Protein AF-E3NY04-F1 (afdb_monomer_lite)

Secondary structure (DSSP, 8-state):
----------PPPPP-PPTT--HHHHHHHHHHHHHHHHHT-------------------------------HHHHHHHHHHHHHHHHHHHHHHHHHHH-GGGS--------------THHHHHHHHHHHHTT---HHHHHHHHHHHHHHHHHTT--PPPPHHHHHHHHHHHHHHHHH--S------GGGHHHHHHHHHHHHHHHHTTT-GGGSPPP-HHHHHHHHHHHHHHHHH--TTTTPPPPPPP--

Sequence (249 aa):
ALSVQTISDKNPKAPHVQSGTKSMRRHVVVLTWLNTLKSTMPNLLQITNGDTETSETSQVGVNPSEIPTGDSLDELRKIIIDMIMSYTIFQEHSQDQFNPCKKKKTNNSKSQAVALDNTGEDHKSLASIESRHNHFPFISFLLSGARGIFTATRDHRQYTISDSIEVLHFIQEIHSRSQDKSSAEEDIWANLGNYICQILLSVHENQDDVTKIIIPTRHNLAKCVAHDYINYTTKDSNLFNIPPTPRLQ

Radius of gyration: 23.02 Å; chains: 1; bounding box: 80×50×60 Å

pLDDT: mean 70.68, std 20.44, range [27.45, 93.88]

Organism: Puccinia graminis f. sp. tritici (strain CRL 75-36-700-3 / race SCCL) (NCBI:txid418459)

Structure (mmCIF, N/CA/C/O backbone):
data_AF-E3NY04-F1
#
_entry.id   AF-E3NY04-F1
#
loop_
_atom_site.group_PDB
_atom_site.id
_atom_site.type_symbol
_atom_site.label_atom_id
_atom_site.label_alt_id
_atom_site.label_comp_id
_atom_site.label_asym_id
_atom_site.label_entity_id
_atom_site.label_seq_id
_atom_site.pdbx_PDB_ins_code
_atom_site.Cartn_x
_atom_site.Cartn_y
_atom_site.Cartn_z
_atom_site.occupancy
_atom_site.B_iso_or_equiv
_atom_site.auth_seq_id
_atom_site.auth_comp_id
_atom_site.auth_asym_id
_atom_site.auth_atom_id
_atom_site.pdbx_PDB_model_num
ATOM 1 N N . ALA A 1 1 ? 23.094 -23.557 -10.036 1.00 32.09 1 ALA A N 1
ATOM 2 C CA . ALA A 1 1 ? 21.685 -23.382 -9.640 1.00 32.09 1 ALA A CA 1
ATOM 3 C C . ALA A 1 1 ? 21.666 -22.585 -8.343 1.00 32.09 1 ALA A C 1
ATOM 5 O O . ALA A 1 1 ? 22.084 -23.110 -7.322 1.00 32.09 1 ALA A O 1
ATOM 6 N N . LEU A 1 2 ? 21.313 -21.298 -8.400 1.00 29.89 2 LEU A N 1
ATOM 7 C CA . LEU A 1 2 ? 21.148 -20.473 -7.201 1.00 29.89 2 LEU A CA 1
ATOM 8 C C . LEU A 1 2 ? 19.849 -20.910 -6.522 1.00 29.89 2 LEU A C 1
ATOM 10 O O . LEU A 1 2 ? 18.765 -20.721 -7.068 1.00 29.89 2 LEU A O 1
ATOM 14 N N . SER A 1 3 ? 19.984 -21.573 -5.376 1.00 32.75 3 SER A N 1
ATOM 15 C CA . SER A 1 3 ? 18.864 -21.951 -4.522 1.00 32.75 3 SER A CA 1
ATOM 16 C C . SER A 1 3 ? 18.234 -20.667 -3.990 1.00 32.75 3 SER A C 1
ATOM 18 O O . SER A 1 3 ? 18.772 -20.038 -3.080 1.00 32.75 3 SER A O 1
ATOM 20 N N . VAL A 1 4 ? 17.120 -20.236 -4.587 1.00 39.72 4 VAL A N 1
ATOM 21 C CA . VAL A 1 4 ? 16.241 -19.250 -3.958 1.00 39.72 4 VAL A CA 1
ATOM 22 C C . VAL A 1 4 ? 15.643 -19.972 -2.769 1.00 39.72 4 VAL A C 1
ATOM 24 O O . VAL A 1 4 ? 14.677 -20.723 -2.900 1.00 39.72 4 VAL A O 1
ATOM 27 N N . GLN A 1 5 ? 16.274 -19.812 -1.613 1.00 36.44 5 GLN A N 1
ATOM 28 C CA . GLN A 1 5 ? 15.722 -20.286 -0.365 1.00 36.44 5 GLN A CA 1
ATOM 29 C C . GLN A 1 5 ? 14.416 -19.521 -0.176 1.00 36.44 5 GLN A C 1
ATOM 31 O O . GLN A 1 5 ? 14.404 -18.350 0.194 1.00 36.44 5 GLN A O 1
ATOM 36 N N . THR A 1 6 ? 13.304 -20.171 -0.517 1.00 41.44 6 THR A N 1
ATOM 37 C CA . THR A 1 6 ? 11.957 -19.706 -0.221 1.00 41.44 6 THR A CA 1
ATOM 38 C C . THR A 1 6 ? 11.802 -19.768 1.289 1.00 41.44 6 THR A C 1
ATOM 40 O O . THR A 1 6 ? 11.217 -20.702 1.837 1.00 41.44 6 THR A O 1
ATOM 43 N N . ILE A 1 7 ? 12.390 -18.799 1.986 1.00 46.06 7 ILE A N 1
ATOM 44 C CA . ILE A 1 7 ? 12.022 -18.498 3.357 1.00 46.06 7 ILE A CA 1
ATOM 45 C C . ILE A 1 7 ? 10.584 -18.034 3.234 1.00 46.06 7 ILE A C 1
ATOM 47 O O . ILE A 1 7 ? 10.299 -16.926 2.794 1.00 46.06 7 ILE A O 1
ATOM 51 N N . SER A 1 8 ? 9.679 -18.974 3.491 1.00 46.31 8 SER A N 1
ATOM 52 C CA . SER A 1 8 ? 8.253 -18.726 3.545 1.00 46.31 8 SER A CA 1
ATOM 53 C C . SER A 1 8 ? 8.051 -17.546 4.485 1.00 46.31 8 SER A C 1
ATOM 55 O O . SER A 1 8 ? 8.342 -17.652 5.678 1.00 46.31 8 SER A O 1
ATOM 57 N N . ASP A 1 9 ? 7.601 -16.420 3.932 1.00 59.88 9 ASP A N 1
ATOM 58 C CA . ASP A 1 9 ? 7.140 -15.263 4.689 1.00 59.88 9 ASP A CA 1
ATOM 59 C C . ASP A 1 9 ? 5.877 -15.694 5.452 1.00 59.88 9 ASP A C 1
ATOM 61 O O . ASP A 1 9 ? 4.748 -15.429 5.034 1.00 59.88 9 ASP A O 1
ATOM 65 N N . LYS A 1 10 ? 6.047 -16.464 6.533 1.00 58.69 10 LYS A N 1
ATOM 66 C CA . LYS A 1 10 ? 4.949 -16.911 7.385 1.00 58.69 10 LYS A CA 1
ATOM 67 C C . LYS A 1 10 ? 4.413 -15.696 8.122 1.00 58.69 10 LYS A C 1
ATOM 69 O O . LYS A 1 10 ? 4.888 -15.348 9.198 1.00 58.69 10 LYS A O 1
ATOM 74 N N . ASN A 1 11 ? 3.425 -15.046 7.521 1.00 64.94 11 ASN A N 1
ATOM 75 C CA . ASN A 1 11 ? 2.726 -13.949 8.166 1.00 64.94 11 ASN A CA 1
ATOM 76 C C . ASN A 1 11 ? 1.976 -14.472 9.398 1.00 64.94 11 ASN A C 1
ATOM 78 O O . ASN A 1 11 ? 1.365 -15.544 9.314 1.00 64.94 11 ASN A O 1
ATOM 82 N N . PRO A 1 12 ? 1.980 -13.742 10.530 1.00 63.97 12 PRO A N 1
ATOM 83 C CA . PRO A 1 12 ? 1.053 -13.998 11.619 1.00 63.97 12 PRO A CA 1
ATOM 84 C C . PRO A 1 12 ? -0.369 -14.127 11.078 1.00 63.97 12 PRO A C 1
ATOM 86 O O . PRO A 1 12 ? -0.812 -13.329 10.247 1.00 63.97 12 PRO A O 1
ATOM 89 N N . LYS A 1 13 ? -1.079 -15.150 11.560 1.00 73.00 13 LYS A N 1
ATOM 90 C CA . LYS A 1 13 ? -2.451 -15.444 11.147 1.00 73.00 13 LYS A CA 1
ATOM 91 C C . LYS A 1 13 ? -3.321 -14.201 11.347 1.00 73.00 13 LYS A C 1
ATOM 93 O O . LYS A 1 13 ? -3.296 -13.606 12.424 1.00 73.00 13 LYS A O 1
ATOM 98 N N . ALA A 1 14 ? -4.070 -13.825 10.311 1.00 76.81 14 ALA A N 1
ATOM 99 C CA . ALA A 1 14 ? -4.974 -12.686 10.376 1.00 76.81 14 ALA A CA 1
ATOM 100 C C . ALA A 1 14 ? -5.993 -12.868 11.519 1.00 76.81 14 ALA A C 1
ATOM 102 O O . ALA A 1 14 ? -6.482 -13.988 11.733 1.00 76.81 14 ALA A O 1
ATOM 103 N N . PRO A 1 15 ? -6.300 -11.801 12.278 1.00 76.88 15 PRO A N 1
ATOM 104 C CA . PRO A 1 15 ? -7.256 -11.872 13.369 1.00 76.88 15 PRO A CA 1
ATOM 105 C C . PRO A 1 15 ? -8.659 -12.141 12.822 1.00 76.88 15 PRO A C 1
ATOM 107 O O . PRO A 1 15 ? -9.072 -11.565 11.817 1.00 76.88 15 PRO A O 1
ATOM 110 N N . HIS A 1 16 ? -9.417 -12.994 13.511 1.00 69.69 16 HIS A N 1
ATOM 111 C CA . HIS A 1 16 ? -10.838 -13.147 13.224 1.00 69.69 16 HIS A CA 1
ATOM 112 C C . HIS A 1 16 ? -11.608 -12.019 13.914 1.00 69.69 16 HIS A C 1
ATOM 114 O O . HIS A 1 16 ? -11.634 -11.935 15.143 1.00 69.69 16 HIS A O 1
ATOM 120 N N . VAL A 1 17 ? -12.224 -11.146 13.122 1.00 65.88 17 VAL A N 1
ATOM 121 C CA . VAL A 1 17 ? -13.069 -10.058 13.615 1.00 65.88 17 VAL A CA 1
ATOM 122 C C . VAL A 1 17 ? -14.523 -10.494 13.456 1.00 65.88 17 VAL A C 1
ATOM 124 O O . VAL A 1 17 ? -14.980 -10.733 12.345 1.00 65.88 17 VAL A O 1
ATOM 127 N N . GLN A 1 18 ? -15.254 -10.637 14.565 1.00 56.88 18 GLN A N 1
ATOM 128 C CA . GLN A 1 18 ? -16.653 -11.072 14.525 1.00 56.88 18 GLN A CA 1
ATOM 129 C C . GLN A 1 18 ? -17.526 -10.047 13.783 1.00 56.88 18 GLN A C 1
ATOM 131 O O . GLN A 1 18 ? -17.473 -8.842 14.078 1.00 56.88 18 GLN A O 1
ATOM 136 N N . SER A 1 19 ? -18.370 -10.530 12.867 1.00 51.16 19 SER A N 1
ATOM 137 C CA . SER A 1 19 ? -19.400 -9.730 12.199 1.00 51.16 19 SER A CA 1
ATOM 138 C C . SER A 1 19 ? -20.332 -9.110 13.251 1.00 51.16 19 SER A C 1
ATOM 140 O O . SER A 1 19 ? -20.926 -9.823 14.055 1.00 51.16 19 SER A O 1
ATOM 142 N N . GLY A 1 20 ? -20.423 -7.775 13.285 1.00 54.34 20 GLY A N 1
ATOM 143 C CA . GLY A 1 20 ? -21.211 -7.018 14.276 1.00 54.34 20 GLY A CA 1
ATOM 144 C C . GLY A 1 20 ? -20.395 -6.228 15.310 1.00 54.34 20 GLY A C 1
ATOM 145 O O . GLY A 1 20 ? -20.964 -5.460 16.087 1.00 54.34 20 GLY A O 1
ATOM 146 N N . THR A 1 21 ? -19.065 -6.354 15.313 1.00 59.34 21 THR A N 1
ATOM 147 C CA . THR A 1 21 ? -18.186 -5.499 16.132 1.00 59.34 21 THR A CA 1
ATOM 148 C C . THR A 1 21 ? -18.295 -4.029 15.680 1.00 59.34 21 THR A C 1
ATOM 150 O O . THR A 1 21 ? -18.338 -3.762 14.480 1.00 59.34 21 THR A O 1
ATOM 153 N N . LYS A 1 22 ? -18.332 -3.059 16.616 1.00 65.44 22 LYS A N 1
ATOM 154 C CA . LYS A 1 22 ? -18.351 -1.611 16.293 1.00 65.44 22 LYS A CA 1
ATOM 155 C C . LYS A 1 22 ? -17.224 -1.275 15.301 1.00 65.44 22 LYS A C 1
ATOM 157 O O . LYS A 1 22 ? -16.097 -1.713 15.527 1.00 65.44 22 LYS A O 1
ATOM 162 N N . SER A 1 23 ? -17.516 -0.476 14.264 1.00 73.50 23 SER A N 1
ATOM 163 C CA . SER A 1 23 ? -16.570 -0.206 13.163 1.00 73.50 23 SER A CA 1
ATOM 164 C C . SER A 1 23 ? -15.186 0.227 13.660 1.00 73.50 23 SER A C 1
ATOM 166 O O . SER A 1 23 ? -14.189 -0.378 13.283 1.00 73.50 23 SER A O 1
ATOM 168 N N . MET A 1 24 ? -15.135 1.161 14.614 1.00 79.50 24 MET A N 1
ATOM 169 C CA . MET A 1 24 ? -13.912 1.637 15.278 1.00 79.50 24 MET A CA 1
ATOM 170 C C . MET A 1 24 ? -13.010 0.512 15.812 1.00 79.50 24 MET A C 1
ATOM 172 O O . MET A 1 24 ? -11.831 0.424 15.477 1.00 79.50 24 MET A O 1
ATOM 176 N N . ARG A 1 25 ? -13.570 -0.400 16.615 1.00 79.44 25 ARG A N 1
ATOM 177 C CA . ARG A 1 25 ? -12.809 -1.487 17.249 1.00 79.44 25 ARG A CA 1
ATOM 178 C C . ARG A 1 25 ? -12.158 -2.404 16.214 1.00 79.44 25 ARG A C 1
ATOM 180 O O . ARG A 1 25 ? -11.089 -2.952 16.463 1.00 79.44 25 ARG A O 1
ATOM 187 N N . ARG A 1 26 ? -12.784 -2.565 15.046 1.00 77.69 26 ARG A N 1
ATOM 188 C CA . ARG A 1 26 ? -12.227 -3.367 13.948 1.00 77.69 26 ARG A CA 1
ATOM 189 C C . ARG A 1 26 ? -10.980 -2.716 13.365 1.00 77.69 26 ARG A C 1
ATOM 191 O O . ARG A 1 26 ? -9.965 -3.396 13.249 1.00 77.69 26 ARG A O 1
ATOM 198 N N . HIS A 1 27 ? -11.026 -1.411 13.095 1.00 83.50 27 HIS A N 1
ATOM 199 C CA . HIS A 1 27 ? -9.864 -0.657 12.618 1.00 83.50 27 HIS A CA 1
ATOM 200 C C . HIS A 1 27 ? -8.702 -0.746 13.617 1.00 83.50 27 HIS A C 1
ATOM 202 O O . HIS A 1 27 ? -7.584 -1.063 13.222 1.00 83.50 27 HIS A O 1
ATOM 208 N N . VAL A 1 28 ? -8.967 -0.600 14.922 1.00 84.69 28 VAL A N 1
ATOM 209 C CA . VAL A 1 28 ? -7.936 -0.750 15.970 1.00 84.69 28 VAL A CA 1
ATOM 210 C C . VAL A 1 28 ? -7.305 -2.150 15.965 1.00 84.69 28 VAL A C 1
ATOM 212 O O . VAL A 1 28 ? -6.081 -2.274 16.059 1.00 84.69 28 VAL A O 1
ATOM 215 N N . VAL A 1 29 ? -8.105 -3.213 15.813 1.00 84.56 29 VAL A N 1
ATOM 216 C CA . VAL A 1 29 ? -7.599 -4.598 15.736 1.00 84.56 29 VAL A CA 1
ATOM 217 C C . VAL A 1 29 ? -6.733 -4.809 14.491 1.00 84.56 29 VAL A C 1
ATOM 219 O O . VAL A 1 29 ? -5.644 -5.375 14.603 1.00 84.56 29 VAL A O 1
ATOM 222 N N . VAL A 1 30 ? -7.178 -4.328 13.326 1.00 86.19 30 VAL A N 1
ATOM 223 C CA . VAL A 1 30 ? -6.421 -4.418 12.066 1.00 86.19 30 VAL A CA 1
ATOM 224 C C . VAL A 1 30 ? -5.094 -3.674 12.179 1.00 86.19 30 VAL A C 1
ATOM 226 O O . VAL A 1 30 ? -4.048 -4.254 11.898 1.00 86.19 30 VAL A O 1
ATOM 229 N N . LEU A 1 31 ? -5.110 -2.431 12.662 1.00 88.88 31 LEU A N 1
ATOM 230 C CA . LEU A 1 31 ? -3.907 -1.615 12.826 1.00 88.88 31 LEU A CA 1
ATOM 231 C C . LEU A 1 31 ? -2.913 -2.243 13.810 1.00 88.88 31 LEU A C 1
ATOM 233 O O . LEU A 1 31 ? -1.711 -2.260 13.552 1.00 88.88 31 LEU A O 1
ATOM 237 N N . THR A 1 32 ? -3.403 -2.821 14.908 1.00 87.19 32 THR A N 1
ATOM 238 C CA . THR A 1 32 ? -2.553 -3.523 15.883 1.00 87.19 32 THR A CA 1
ATOM 239 C C . THR A 1 32 ? -1.906 -4.766 15.271 1.00 87.19 32 THR A C 1
ATOM 241 O O . THR A 1 32 ? -0.716 -5.024 15.482 1.00 87.19 32 THR A O 1
ATOM 244 N N . TRP A 1 33 ? -2.664 -5.532 14.483 1.00 87.50 33 TRP A N 1
ATOM 245 C CA . TRP A 1 33 ? -2.144 -6.698 13.773 1.00 87.50 33 TRP A CA 1
ATOM 246 C C . TRP A 1 33 ? -1.106 -6.313 12.713 1.00 87.50 33 TRP A C 1
ATOM 248 O O . TRP A 1 33 ? -0.030 -6.905 12.695 1.00 87.50 33 TRP A O 1
ATOM 258 N N . LEU A 1 34 ? -1.376 -5.294 11.892 1.00 87.94 34 LEU A N 1
ATOM 259 C CA . LEU A 1 34 ? -0.437 -4.792 10.882 1.00 87.94 34 LEU A CA 1
ATOM 260 C C . LEU A 1 34 ? 0.859 -4.278 11.517 1.00 87.94 34 LEU A C 1
ATOM 262 O O . LEU A 1 34 ? 1.948 -4.590 11.036 1.00 87.94 34 LEU A O 1
ATOM 266 N N . ASN A 1 35 ? 0.761 -3.570 12.643 1.00 87.06 35 ASN A N 1
ATOM 267 C CA . ASN A 1 35 ? 1.936 -3.125 13.383 1.00 87.06 35 ASN A CA 1
ATOM 268 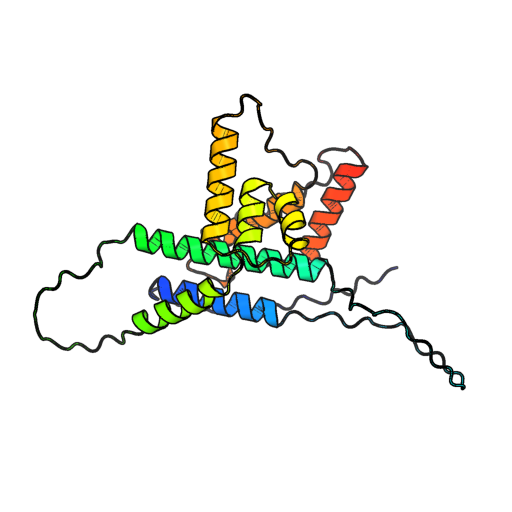C C . ASN A 1 35 ? 2.742 -4.315 13.934 1.00 87.06 35 ASN A C 1
ATOM 270 O O . ASN A 1 35 ? 3.964 -4.342 13.825 1.00 87.06 35 ASN A O 1
ATOM 274 N N . THR A 1 36 ? 2.063 -5.345 14.449 1.00 85.81 36 THR A N 1
ATOM 275 C CA . THR A 1 36 ? 2.717 -6.581 14.915 1.00 8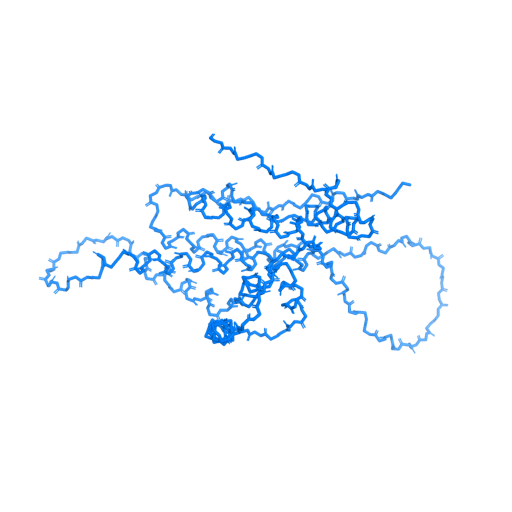5.81 36 THR A CA 1
ATOM 276 C C . THR A 1 36 ? 3.409 -7.310 13.765 1.00 85.81 36 THR A C 1
ATOM 278 O O . THR A 1 36 ? 4.557 -7.730 13.900 1.00 85.81 36 THR A O 1
ATOM 281 N N . LEU A 1 37 ? 2.742 -7.433 12.615 1.00 84.00 37 LEU A N 1
ATOM 282 C CA . LEU A 1 37 ? 3.297 -8.006 11.391 1.00 84.00 37 LEU A CA 1
ATOM 283 C C . LEU A 1 37 ? 4.570 -7.262 10.968 1.00 84.00 37 LEU A C 1
ATOM 285 O O . LEU A 1 37 ? 5.577 -7.905 10.691 1.00 84.00 37 LEU A O 1
ATOM 289 N N . LYS A 1 38 ? 4.549 -5.925 10.980 1.00 85.38 38 LYS A N 1
ATOM 290 C CA . LYS A 1 38 ? 5.709 -5.082 10.665 1.00 85.38 38 LYS A CA 1
ATOM 291 C C . LYS A 1 38 ? 6.871 -5.306 11.637 1.00 85.38 38 LYS A C 1
ATOM 293 O O . LYS A 1 38 ? 8.010 -5.454 11.203 1.00 85.38 38 LYS A O 1
ATOM 298 N N . SER A 1 39 ? 6.592 -5.365 12.940 1.00 81.44 39 SER A N 1
ATOM 299 C CA . SER A 1 39 ? 7.614 -5.539 13.984 1.00 81.44 39 SER A CA 1
ATOM 300 C C . SER A 1 39 ? 8.189 -6.955 14.079 1.00 81.44 39 SER A C 1
ATOM 302 O O . SER A 1 39 ? 9.255 -7.129 14.661 1.00 81.44 39 SER A O 1
ATOM 304 N N . THR A 1 40 ? 7.499 -7.965 13.543 1.00 75.25 40 THR A N 1
ATOM 305 C CA . THR A 1 40 ? 7.908 -9.381 13.630 1.00 75.25 40 THR A CA 1
ATOM 306 C C . THR A 1 40 ? 8.589 -9.904 12.366 1.00 75.25 40 THR A C 1
ATOM 308 O O . THR A 1 40 ? 8.950 -11.080 12.316 1.00 75.25 40 THR A O 1
ATOM 311 N N . MET A 1 41 ? 8.795 -9.060 11.347 1.00 73.06 41 MET A N 1
ATOM 312 C CA . MET A 1 41 ? 9.511 -9.478 10.142 1.00 73.06 41 MET A CA 1
ATOM 313 C C . MET A 1 41 ? 10.961 -9.846 10.472 1.00 73.06 41 MET A C 1
ATOM 315 O O . MET A 1 41 ? 11.646 -9.069 11.143 1.00 73.06 41 MET A O 1
ATOM 319 N N . PRO A 1 42 ? 11.443 -11.017 10.018 1.00 58.97 42 PRO A N 1
ATOM 320 C CA . PRO A 1 42 ? 12.814 -11.421 10.268 1.00 58.97 42 PRO A CA 1
ATOM 321 C C . PRO A 1 42 ? 13.761 -10.473 9.533 1.00 58.97 42 PRO A C 1
ATOM 323 O O . PRO A 1 42 ? 13.743 -10.415 8.309 1.00 58.97 42 PRO A O 1
ATOM 326 N N . ASN A 1 43 ? 14.634 -9.778 10.265 1.00 52.44 43 ASN A N 1
ATOM 327 C CA . ASN A 1 43 ? 15.848 -9.247 9.655 1.00 52.44 43 ASN A CA 1
ATOM 328 C C . ASN A 1 43 ? 16.685 -10.462 9.255 1.00 52.44 43 ASN A C 1
ATOM 330 O O . ASN A 1 43 ? 17.124 -11.219 10.125 1.00 52.44 43 ASN A O 1
ATOM 334 N N . LEU A 1 44 ? 16.838 -10.701 7.954 1.00 43.19 44 LEU A N 1
ATOM 335 C CA . LEU A 1 44 ? 17.648 -11.807 7.471 1.00 43.19 44 LEU A CA 1
ATOM 336 C C . LEU A 1 44 ? 19.088 -11.607 7.970 1.00 43.19 44 LEU A C 1
ATOM 338 O O . LEU A 1 44 ? 19.788 -10.710 7.505 1.00 43.19 44 LEU A O 1
ATOM 342 N N . LEU A 1 45 ? 19.530 -12.416 8.936 1.00 37.47 45 LEU A N 1
ATOM 343 C CA . LEU A 1 45 ? 20.950 -12.505 9.258 1.00 37.47 45 LEU A CA 1
ATOM 344 C C . LEU A 1 45 ? 21.659 -13.042 8.014 1.00 37.47 45 LEU A C 1
ATOM 346 O O . LEU A 1 45 ? 21.257 -14.075 7.472 1.00 37.47 45 LEU A O 1
ATOM 350 N N . GLN A 1 46 ? 22.680 -12.321 7.549 1.00 37.34 46 GLN A N 1
ATOM 351 C CA . GLN A 1 46 ? 23.548 -12.797 6.480 1.00 37.34 46 GLN A CA 1
ATOM 352 C C . GLN A 1 46 ? 24.084 -14.174 6.871 1.00 37.34 46 GLN A C 1
ATOM 354 O O . GLN A 1 46 ? 24.741 -14.335 7.898 1.00 37.34 46 GLN A O 1
ATOM 359 N N . ILE A 1 47 ? 23.799 -15.174 6.040 1.00 35.59 47 ILE A N 1
ATOM 360 C CA . ILE A 1 47 ? 24.548 -16.423 6.057 1.00 35.59 47 ILE A CA 1
ATOM 361 C C . ILE A 1 47 ? 25.909 -16.067 5.459 1.00 35.59 47 ILE A C 1
ATOM 363 O O . ILE A 1 47 ? 26.080 -16.064 4.240 1.00 35.59 47 ILE A O 1
ATOM 367 N N . THR A 1 48 ? 26.860 -15.691 6.310 1.00 31.97 48 THR A N 1
ATOM 368 C CA . THR A 1 48 ? 28.271 -15.676 5.931 1.00 31.97 48 THR A CA 1
ATOM 369 C C . THR A 1 48 ? 28.624 -17.110 5.561 1.00 31.97 48 THR A C 1
ATOM 371 O O . THR A 1 48 ? 28.473 -18.028 6.366 1.00 31.97 48 THR A O 1
ATOM 374 N N . ASN A 1 49 ? 28.993 -17.323 4.300 1.00 35.19 49 ASN A N 1
ATOM 375 C CA . ASN A 1 49 ? 29.406 -18.629 3.814 1.00 35.19 49 ASN A CA 1
ATOM 376 C C . ASN A 1 49 ? 30.593 -19.132 4.644 1.00 35.19 49 ASN A C 1
ATOM 378 O O . ASN A 1 49 ? 31.629 -18.479 4.662 1.00 35.19 49 ASN A O 1
ATOM 382 N N . GLY A 1 50 ? 30.405 -20.296 5.267 1.00 30.95 50 GLY A N 1
ATOM 383 C CA . GLY A 1 50 ? 31.406 -21.340 5.481 1.00 30.95 50 GLY A CA 1
ATOM 384 C C . GLY A 1 50 ? 32.760 -20.915 6.037 1.00 30.95 50 GLY A C 1
ATOM 385 O O . GLY A 1 50 ? 33.639 -20.477 5.298 1.00 30.95 50 GLY A O 1
ATOM 386 N N . ASP A 1 51 ? 32.942 -21.204 7.320 1.00 31.81 51 ASP A N 1
ATOM 387 C CA . ASP A 1 51 ? 34.229 -21.317 7.990 1.00 31.81 51 ASP A CA 1
ATOM 388 C C . ASP A 1 51 ? 35.260 -22.061 7.126 1.00 31.81 51 ASP A C 1
ATOM 390 O O . ASP A 1 51 ? 35.044 -23.188 6.676 1.00 31.81 51 ASP A O 1
ATOM 394 N N . THR A 1 52 ? 36.423 -21.446 6.929 1.00 29.05 52 THR A N 1
ATOM 395 C CA . THR A 1 52 ? 37.669 -22.193 6.758 1.00 29.05 52 THR A CA 1
ATOM 396 C C . THR A 1 52 ? 38.617 -21.699 7.838 1.00 29.05 52 THR A C 1
ATOM 398 O O . THR A 1 52 ? 39.066 -20.554 7.815 1.00 29.05 52 THR A O 1
ATOM 401 N N . GLU A 1 53 ? 38.859 -22.556 8.825 1.00 36.31 53 GLU A N 1
ATOM 402 C CA . GLU A 1 53 ? 39.866 -22.375 9.867 1.00 36.31 53 GLU A CA 1
ATOM 403 C C . GLU A 1 53 ? 41.241 -22.122 9.234 1.00 36.31 53 GLU A C 1
ATOM 405 O O . GLU A 1 53 ? 41.683 -22.949 8.441 1.00 36.31 53 GLU A O 1
ATOM 410 N N . THR A 1 54 ? 41.952 -21.048 9.605 1.00 27.62 54 THR A N 1
ATOM 411 C CA . THR A 1 54 ? 43.352 -21.123 10.083 1.00 27.62 54 THR A CA 1
ATOM 412 C C . THR A 1 54 ? 43.774 -19.824 10.803 1.00 27.62 54 THR A C 1
ATOM 414 O O . THR A 1 54 ? 43.425 -18.719 10.404 1.00 27.62 54 THR A O 1
ATOM 417 N N . SER A 1 55 ? 44.529 -20.028 11.879 1.00 31.25 55 SER A N 1
ATOM 418 C CA . SER A 1 55 ? 45.098 -19.182 12.937 1.00 31.25 55 SER A CA 1
ATOM 419 C C . SER A 1 55 ? 45.628 -17.751 12.686 1.00 31.25 55 SER A C 1
ATOM 421 O O . SER A 1 55 ? 46.301 -17.466 11.704 1.00 31.25 55 SER A O 1
ATOM 423 N N . GLU A 1 56 ? 45.439 -16.947 13.748 1.00 34.38 56 GLU A N 1
ATOM 424 C CA . GLU A 1 56 ? 46.364 -15.995 14.413 1.00 34.38 56 GLU A CA 1
ATOM 425 C C . GLU A 1 56 ? 46.977 -14.802 13.644 1.00 34.38 56 GLU A C 1
ATOM 427 O O . GLU A 1 56 ? 47.939 -14.938 12.896 1.00 34.38 56 GLU A O 1
ATOM 432 N N . THR A 1 57 ? 46.577 -13.575 14.014 1.00 27.45 57 THR A N 1
ATOM 433 C CA . THR A 1 57 ? 47.359 -12.611 14.841 1.00 27.45 57 THR A CA 1
ATOM 434 C C . THR A 1 57 ? 46.807 -11.187 14.659 1.00 27.45 57 THR A C 1
ATOM 436 O O . THR A 1 57 ? 46.589 -10.713 13.550 1.00 27.45 57 THR A O 1
ATOM 439 N N . SER A 1 58 ? 46.586 -10.504 15.782 1.00 37.69 58 SER A N 1
ATOM 440 C CA . SER A 1 58 ? 46.090 -9.135 15.950 1.00 37.69 58 SER A CA 1
ATOM 441 C C . SER A 1 58 ? 46.686 -8.090 15.000 1.00 37.69 58 SER A C 1
ATOM 443 O O . SER A 1 58 ? 47.901 -7.934 15.011 1.00 37.69 58 SER A O 1
ATOM 445 N N . GLN A 1 59 ? 45.847 -7.255 14.367 1.00 31.89 59 GLN A N 1
ATOM 446 C CA . GLN A 1 59 ? 46.049 -5.797 14.286 1.00 31.89 59 GLN A CA 1
ATOM 447 C C . GLN A 1 59 ? 44.706 -5.055 14.207 1.00 31.89 59 GLN A C 1
ATOM 449 O O . GLN A 1 59 ? 43.809 -5.396 13.442 1.00 31.89 59 GLN A O 1
ATOM 454 N N . VAL A 1 60 ? 44.599 -4.033 15.055 1.00 40.97 60 VAL A N 1
ATOM 455 C CA . VAL A 1 60 ? 43.502 -3.073 15.163 1.00 40.97 60 VAL A CA 1
ATOM 456 C C . VAL A 1 60 ? 43.366 -2.310 13.846 1.00 40.97 60 VAL A C 1
ATOM 458 O O . VAL A 1 60 ? 44.210 -1.482 13.514 1.00 40.97 60 VAL A O 1
ATOM 461 N N . GLY A 1 61 ? 42.287 -2.577 13.117 1.00 29.95 61 GLY A N 1
ATOM 462 C CA . GLY A 1 61 ? 41.807 -1.761 12.009 1.00 29.95 61 GLY A CA 1
ATOM 463 C C . GLY A 1 61 ? 40.361 -1.381 12.292 1.00 29.95 61 GLY A C 1
ATOM 464 O O . GLY A 1 61 ? 39.494 -2.246 12.373 1.00 29.95 61 GLY A O 1
ATOM 465 N N . VAL A 1 62 ? 40.102 -0.091 12.500 1.00 34.09 62 VAL A N 1
ATOM 466 C CA . VAL A 1 62 ? 38.744 0.456 12.574 1.00 34.09 62 VAL A CA 1
ATOM 467 C C . VAL A 1 62 ? 38.113 0.277 11.194 1.00 34.09 62 VAL A C 1
ATOM 469 O O . VAL A 1 62 ? 38.369 1.071 10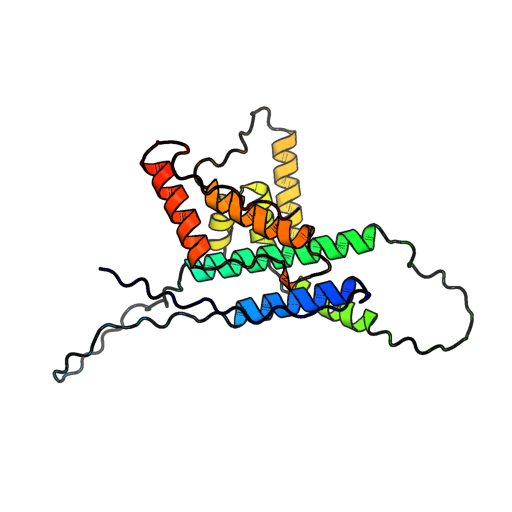.291 1.00 34.09 62 VAL A O 1
ATOM 472 N N . ASN A 1 63 ? 37.325 -0.783 11.013 1.00 30.17 63 ASN A N 1
ATOM 473 C CA . ASN A 1 63 ? 36.493 -0.929 9.826 1.00 30.17 63 ASN A CA 1
ATOM 474 C C . ASN A 1 63 ? 35.368 0.117 9.895 1.00 30.17 63 ASN A C 1
ATOM 476 O O . ASN A 1 63 ? 34.676 0.205 10.915 1.00 30.17 63 ASN A O 1
ATOM 480 N N . PRO A 1 64 ? 35.176 0.939 8.850 1.00 36.59 64 PRO A N 1
ATOM 481 C CA . PRO A 1 64 ? 34.091 1.899 8.822 1.00 36.59 64 PRO A CA 1
ATOM 482 C C . PRO A 1 64 ? 32.773 1.138 8.680 1.00 36.59 64 PRO A C 1
ATOM 484 O O . PRO A 1 64 ? 32.482 0.605 7.619 1.00 36.59 64 PRO A O 1
ATOM 487 N N . SER A 1 65 ? 31.996 1.107 9.765 1.00 36.31 65 SER A N 1
ATOM 488 C CA . SER A 1 65 ? 30.541 0.938 9.772 1.00 36.31 65 SER A CA 1
ATOM 489 C C . SER A 1 65 ? 30.005 -0.083 8.759 1.00 36.31 65 SER A C 1
ATOM 491 O O . SER A 1 65 ? 29.506 0.291 7.697 1.00 36.31 65 SER A O 1
ATOM 493 N N . GLU A 1 66 ? 30.003 -1.363 9.130 1.00 36.69 66 GLU A N 1
ATOM 494 C CA . GLU A 1 66 ? 29.054 -2.325 8.567 1.00 36.69 66 GLU A CA 1
ATOM 495 C C . GLU A 1 66 ? 27.638 -1.865 8.947 1.00 36.69 66 GLU A C 1
ATOM 497 O O . GLU A 1 66 ? 27.086 -2.235 9.980 1.00 36.69 66 GLU A O 1
ATOM 502 N N . ILE A 1 67 ? 27.060 -0.972 8.140 1.00 39.31 67 ILE A N 1
ATOM 503 C CA . ILE A 1 67 ? 25.625 -0.706 8.174 1.00 39.31 67 ILE A CA 1
ATOM 504 C C . ILE A 1 67 ? 24.986 -2.053 7.833 1.00 39.31 67 ILE A C 1
ATOM 506 O O . ILE A 1 67 ? 25.266 -2.564 6.742 1.00 39.31 67 ILE A O 1
ATOM 510 N N . PRO A 1 68 ? 24.155 -2.647 8.711 1.00 43.81 68 PRO A N 1
ATOM 511 C CA . PRO A 1 68 ? 23.403 -3.835 8.350 1.00 43.81 68 PRO A CA 1
ATOM 512 C C . PRO A 1 68 ? 22.613 -3.457 7.106 1.00 43.81 68 PRO A C 1
ATOM 514 O O . PRO A 1 68 ? 21.734 -2.596 7.164 1.00 43.81 68 PRO A O 1
ATOM 517 N N . THR A 1 69 ? 22.992 -4.000 5.951 1.00 48.00 69 THR A N 1
ATOM 518 C CA . THR A 1 69 ? 22.300 -3.700 4.703 1.00 48.00 69 THR A CA 1
ATOM 519 C C . THR A 1 69 ? 20.980 -4.447 4.798 1.00 48.00 69 THR A C 1
ATOM 521 O O . THR A 1 69 ? 20.908 -5.630 4.477 1.00 48.00 69 THR A O 1
ATOM 524 N N . GLY A 1 70 ? 19.973 -3.799 5.389 1.00 58.53 70 GLY A N 1
ATOM 525 C CA . GLY A 1 70 ? 18.636 -4.358 5.528 1.00 58.53 70 GLY A CA 1
ATOM 526 C C . GLY A 1 70 ? 18.131 -4.804 4.160 1.00 58.53 70 GLY A C 1
ATOM 527 O O . GLY A 1 70 ? 18.387 -4.136 3.153 1.00 58.53 70 GLY A O 1
ATOM 528 N N . ASP A 1 71 ? 17.457 -5.952 4.115 1.00 76.94 71 ASP A N 1
ATOM 529 C CA . ASP A 1 71 ? 16.858 -6.470 2.887 1.00 76.94 71 ASP A CA 1
ATOM 530 C C . ASP A 1 71 ? 15.920 -5.392 2.314 1.00 76.94 71 ASP A C 1
ATOM 532 O O . ASP A 1 71 ? 14.902 -5.041 2.913 1.00 76.94 71 ASP A O 1
ATOM 536 N N . SER A 1 72 ? 16.287 -4.812 1.167 1.00 83.88 72 SER A N 1
ATOM 537 C CA . SER A 1 72 ? 15.541 -3.702 0.560 1.00 83.88 72 SER A CA 1
ATOM 538 C C . SER A 1 72 ? 14.109 -4.102 0.195 1.00 83.88 72 SER A C 1
ATOM 540 O O . SER A 1 72 ? 13.228 -3.243 0.142 1.00 83.88 72 SER A O 1
ATOM 542 N N . LEU A 1 73 ? 13.852 -5.400 -0.021 1.00 87.12 73 LEU A N 1
ATOM 543 C CA . LEU A 1 73 ? 12.499 -5.913 -0.216 1.00 87.12 73 LEU A CA 1
ATOM 544 C C . LEU A 1 73 ? 11.705 -5.929 1.090 1.00 87.12 73 LEU A C 1
ATOM 546 O O . LEU A 1 73 ? 10.507 -5.658 1.050 1.00 87.12 73 LEU A O 1
ATOM 550 N N . ASP A 1 74 ? 12.340 -6.200 2.231 1.00 86.25 74 ASP A N 1
ATOM 551 C CA . ASP A 1 74 ? 11.684 -6.095 3.537 1.00 86.25 74 ASP A CA 1
ATOM 552 C C . ASP A 1 74 ? 11.384 -4.638 3.894 1.00 86.25 74 ASP A C 1
ATOM 554 O O . ASP A 1 74 ? 10.300 -4.348 4.395 1.00 86.25 74 ASP A O 1
ATOM 558 N N . GLU A 1 75 ? 12.275 -3.700 3.575 1.00 87.31 75 GLU A N 1
ATOM 559 C CA . GLU A 1 75 ? 11.989 -2.270 3.751 1.00 87.31 75 GLU A CA 1
ATOM 560 C C . GLU A 1 75 ? 10.822 -1.810 2.867 1.00 87.31 75 GLU A C 1
ATOM 562 O O . GLU A 1 75 ? 9.870 -1.202 3.361 1.00 87.31 75 GLU A O 1
ATOM 567 N N . LEU A 1 76 ? 10.812 -2.191 1.583 1.00 90.12 76 LEU A N 1
ATOM 568 C CA . LEU A 1 76 ? 9.677 -1.924 0.693 1.00 90.12 76 LEU A CA 1
ATOM 569 C C . LEU A 1 76 ? 8.377 -2.534 1.237 1.00 90.12 76 LEU A C 1
ATOM 571 O O . LEU A 1 76 ? 7.317 -1.907 1.218 1.00 90.12 76 LEU A O 1
ATOM 575 N N . ARG A 1 77 ? 8.454 -3.756 1.762 1.00 90.56 77 ARG A N 1
ATOM 576 C CA . ARG A 1 77 ? 7.318 -4.462 2.346 1.00 90.56 77 ARG A CA 1
ATOM 577 C C . ARG A 1 77 ? 6.764 -3.756 3.583 1.00 90.56 77 ARG A C 1
ATOM 579 O O . ARG A 1 77 ? 5.545 -3.617 3.691 1.00 90.56 77 ARG A O 1
ATOM 586 N N . LYS A 1 78 ? 7.628 -3.304 4.497 1.00 90.00 78 LYS A N 1
ATOM 587 C CA . LYS A 1 78 ? 7.240 -2.521 5.684 1.00 90.00 78 LYS A CA 1
ATOM 588 C C . LYS A 1 78 ? 6.536 -1.230 5.273 1.00 90.00 78 LYS A C 1
ATOM 590 O O . LYS A 1 78 ? 5.501 -0.900 5.843 1.00 90.00 78 LYS A O 1
ATOM 595 N N . ILE A 1 79 ? 7.036 -0.564 4.236 1.00 91.50 79 ILE A N 1
ATOM 596 C CA . ILE A 1 79 ? 6.447 0.675 3.720 1.00 91.50 79 ILE A CA 1
ATOM 597 C C . ILE A 1 79 ? 5.059 0.435 3.124 1.00 91.50 79 ILE A C 1
ATOM 599 O O . ILE A 1 79 ? 4.136 1.191 3.412 1.00 91.50 79 ILE A O 1
ATOM 603 N N . ILE A 1 80 ? 4.863 -0.646 2.365 1.00 93.25 80 ILE A N 1
ATOM 604 C CA . ILE A 1 80 ? 3.532 -0.997 1.846 1.00 93.25 80 ILE A CA 1
ATOM 605 C C . ILE A 1 80 ? 2.564 -1.329 2.993 1.00 93.25 80 ILE A C 1
ATOM 607 O O . ILE A 1 80 ? 1.389 -0.974 2.925 1.00 93.25 80 ILE A O 1
ATOM 611 N N . ILE A 1 81 ? 3.032 -1.951 4.079 1.00 92.38 81 ILE A N 1
ATOM 612 C CA . ILE A 1 81 ? 2.204 -2.141 5.282 1.00 92.38 81 ILE A CA 1
ATOM 613 C C . ILE A 1 81 ? 1.838 -0.805 5.921 1.00 92.38 81 ILE A C 1
ATOM 615 O O . ILE A 1 81 ? 0.678 -0.612 6.284 1.00 92.38 81 ILE A O 1
ATOM 619 N N . ASP A 1 82 ? 2.780 0.130 6.009 1.00 91.44 82 ASP A N 1
ATOM 620 C CA . ASP A 1 82 ? 2.491 1.471 6.513 1.00 91.44 82 ASP A CA 1
ATOM 621 C C . ASP A 1 82 ? 1.466 2.201 5.633 1.00 91.44 82 ASP A C 1
ATOM 623 O O . ASP A 1 82 ? 0.591 2.896 6.152 1.00 91.44 82 ASP A O 1
ATOM 627 N N . MET A 1 83 ? 1.471 1.959 4.319 1.00 93.69 83 MET A N 1
ATOM 628 C CA . MET A 1 83 ? 0.426 2.451 3.419 1.00 93.69 83 MET A CA 1
ATOM 629 C C . MET A 1 83 ? -0.944 1.820 3.697 1.00 93.69 83 MET A C 1
ATOM 631 O O . MET A 1 83 ? -1.944 2.539 3.729 1.00 93.69 83 MET A O 1
ATOM 635 N N . ILE A 1 84 ? -1.010 0.504 3.943 1.00 93.50 84 ILE A N 1
ATOM 636 C CA . ILE A 1 84 ? -2.255 -0.173 4.352 1.00 93.50 84 ILE A CA 1
ATOM 637 C C . ILE A 1 84 ? -2.786 0.443 5.655 1.00 93.50 84 ILE A C 1
ATOM 639 O O . ILE A 1 84 ? -3.985 0.707 5.778 1.00 93.50 84 ILE A O 1
ATOM 643 N N . MET A 1 85 ? -1.902 0.705 6.623 1.00 92.81 85 MET A N 1
ATOM 644 C CA . MET A 1 85 ? -2.269 1.345 7.887 1.00 92.81 85 MET A CA 1
ATOM 645 C C . MET A 1 85 ? -2.811 2.763 7.666 1.00 92.81 85 MET A C 1
ATOM 647 O O . MET A 1 85 ? -3.876 3.082 8.189 1.00 92.81 85 MET A O 1
ATOM 651 N N . SER A 1 86 ? -2.154 3.584 6.835 1.00 91.69 86 SER A N 1
ATOM 652 C CA . SER A 1 86 ? -2.650 4.921 6.475 1.00 91.69 86 SER A CA 1
ATOM 653 C C . SER A 1 86 ? -4.040 4.861 5.851 1.00 91.69 86 SER A C 1
ATOM 655 O O . SER A 1 86 ? -4.925 5.600 6.272 1.00 91.69 86 SER A O 1
ATOM 657 N N . TYR A 1 87 ? -4.245 3.966 4.882 1.00 91.56 87 TYR A N 1
ATOM 658 C CA . TYR A 1 87 ? -5.542 3.794 4.231 1.00 91.56 87 TYR A CA 1
ATOM 659 C C . TYR A 1 87 ? -6.633 3.400 5.234 1.00 91.56 87 TYR A C 1
ATOM 661 O O . TYR A 1 87 ? -7.714 3.982 5.231 1.00 91.56 87 TYR A O 1
ATOM 669 N N . THR A 1 88 ? -6.324 2.471 6.143 1.00 90.12 88 THR A N 1
ATOM 670 C CA . THR A 1 88 ? -7.243 2.017 7.200 1.00 90.12 88 THR A CA 1
ATOM 671 C C . THR A 1 88 ? -7.629 3.161 8.147 1.00 90.12 88 THR A C 1
ATOM 673 O O . THR A 1 88 ? -8.796 3.282 8.512 1.00 90.12 88 THR A O 1
ATOM 676 N N . ILE A 1 89 ? -6.679 4.030 8.515 1.00 89.31 89 ILE A N 1
ATOM 677 C CA . ILE A 1 89 ? -6.940 5.223 9.341 1.00 89.31 89 ILE A CA 1
ATOM 678 C C . ILE A 1 89 ? -7.852 6.209 8.595 1.00 89.31 89 ILE A C 1
ATOM 680 O O . ILE A 1 89 ? -8.847 6.667 9.146 1.00 89.31 89 ILE A O 1
ATOM 684 N N . PHE A 1 90 ? -7.567 6.510 7.323 1.00 87.69 90 PHE A N 1
ATOM 685 C CA . PHE A 1 90 ? -8.416 7.410 6.531 1.00 87.69 90 PHE A CA 1
ATOM 686 C C . PHE A 1 90 ? -9.831 6.858 6.319 1.00 87.69 90 PHE A C 1
ATOM 688 O O . PHE A 1 90 ? -10.806 7.612 6.342 1.00 87.69 90 PHE A O 1
ATOM 695 N N . GLN A 1 91 ? -9.952 5.545 6.129 1.00 85.62 91 GLN A N 1
ATOM 696 C CA . GLN A 1 91 ? -11.234 4.870 5.991 1.00 85.62 91 GLN A CA 1
ATOM 697 C C . GLN A 1 91 ? -12.077 5.001 7.263 1.00 85.62 91 GLN A C 1
ATOM 699 O O . GLN A 1 91 ? -13.258 5.334 7.163 1.00 85.62 91 GLN A O 1
ATOM 704 N N . GLU A 1 92 ? -11.472 4.816 8.436 1.00 83.62 92 GLU A N 1
ATOM 705 C CA . GLU A 1 92 ? -12.122 5.007 9.735 1.00 83.62 92 GLU A CA 1
ATOM 706 C C . GLU A 1 92 ? -12.701 6.429 9.856 1.00 83.62 92 GLU A C 1
ATOM 708 O O . GLU A 1 92 ? -13.919 6.591 9.973 1.00 83.62 92 GLU A O 1
ATOM 713 N N . HIS A 1 93 ? -11.862 7.453 9.663 1.00 81.44 93 HIS A N 1
ATOM 714 C CA . HIS A 1 93 ? -12.277 8.859 9.737 1.00 81.44 93 HIS A CA 1
ATOM 715 C C . HIS A 1 93 ? -13.393 9.205 8.744 1.00 81.44 93 HIS A C 1
ATOM 717 O O . HIS A 1 93 ? -14.287 10.000 9.049 1.00 81.44 93 HIS A O 1
ATOM 723 N N . SER A 1 94 ? -13.380 8.602 7.551 1.00 78.88 94 SER A N 1
ATOM 724 C CA . SER A 1 94 ? -14.455 8.792 6.573 1.00 78.88 94 SER A CA 1
ATOM 725 C C . SER A 1 94 ? -15.790 8.224 7.075 1.00 78.88 94 SER A C 1
ATOM 727 O O . SER A 1 94 ? -16.826 8.881 6.963 1.00 78.88 94 SER A O 1
ATOM 729 N N . GLN A 1 95 ? -15.786 7.044 7.702 1.00 72.50 95 GLN A N 1
ATOM 730 C CA . GLN A 1 95 ? -17.001 6.411 8.220 1.00 72.50 95 GLN A CA 1
ATOM 731 C C . GLN A 1 95 ? -17.597 7.176 9.406 1.00 72.50 95 GLN A C 1
ATOM 733 O O . GLN A 1 95 ? -18.826 7.250 9.523 1.00 72.50 95 GLN A O 1
ATOM 738 N N . ASP A 1 96 ? -16.751 7.780 10.241 1.00 65.06 96 ASP A N 1
ATOM 739 C CA . ASP A 1 96 ? -17.169 8.639 11.351 1.00 65.06 96 ASP A CA 1
ATOM 740 C C . ASP A 1 96 ? -17.771 9.973 10.859 1.00 65.06 96 ASP A C 1
ATOM 742 O O . ASP A 1 96 ? -18.761 10.454 11.424 1.00 65.06 96 ASP A O 1
ATOM 746 N N . GLN A 1 97 ? -17.266 10.543 9.755 1.00 59.06 97 GLN A N 1
ATOM 747 C CA . GLN A 1 97 ? -17.839 11.751 9.141 1.00 59.06 97 GLN A CA 1
ATOM 748 C C . GLN A 1 97 ? -19.192 11.508 8.453 1.00 59.06 97 GLN A C 1
ATOM 750 O O . GLN A 1 97 ? -20.079 12.360 8.547 1.00 59.06 97 GLN A O 1
ATOM 755 N N . PHE A 1 98 ? -19.383 10.356 7.798 1.00 50.09 98 PHE A N 1
ATOM 756 C CA . PHE A 1 98 ? -20.636 10.012 7.107 1.00 50.09 98 PHE A CA 1
ATOM 757 C C . PHE A 1 98 ? -21.730 9.443 8.031 1.00 50.09 98 PHE A C 1
ATOM 759 O O . PHE A 1 98 ? -22.894 9.395 7.630 1.00 50.09 98 PHE A O 1
ATOM 766 N N . ASN A 1 99 ? -21.414 9.098 9.289 1.00 45.38 99 ASN A N 1
ATOM 767 C CA . ASN A 1 99 ? -22.388 8.689 10.313 1.00 45.38 99 ASN A CA 1
ATOM 768 C C . ASN A 1 99 ? -22.523 9.693 11.486 1.00 45.38 99 ASN A C 1
ATOM 770 O O . ASN A 1 99 ? -22.404 9.311 12.656 1.00 45.38 99 ASN A O 1
ATOM 774 N N . PRO A 1 100 ? -22.899 10.968 11.251 1.00 46.72 100 PRO A N 1
ATOM 775 C CA . PRO A 1 100 ? -23.118 11.931 12.332 1.00 46.72 100 PRO A CA 1
ATOM 776 C C . PRO A 1 100 ? -24.339 11.595 13.217 1.00 46.72 100 PRO A C 1
ATOM 778 O O . PRO A 1 100 ? -24.526 12.217 14.264 1.00 46.72 100 PRO A O 1
ATOM 781 N N . CYS A 1 101 ? -25.151 10.588 12.858 1.00 43.66 101 CYS A N 1
ATOM 782 C CA . CYS A 1 101 ? -26.367 10.173 13.577 1.00 43.66 101 CYS A CA 1
ATOM 783 C C . CYS A 1 101 ? -26.154 9.621 15.003 1.00 43.66 101 CYS A C 1
ATOM 785 O O . CYS A 1 101 ? -27.126 9.260 15.665 1.00 43.66 101 CYS A O 1
ATOM 787 N N . LYS A 1 102 ? -24.921 9.581 15.521 1.00 46.91 102 LYS A N 1
ATOM 788 C CA . LYS A 1 102 ? -24.642 9.265 16.935 1.00 46.91 102 LYS A CA 1
ATOM 789 C C . LYS A 1 102 ? -23.991 10.411 17.712 1.00 46.91 102 LYS A C 1
ATOM 791 O O . LYS A 1 102 ? -23.567 10.201 18.850 1.00 46.91 102 LYS A O 1
ATOM 796 N N . LYS A 1 103 ? -23.971 11.639 17.172 1.00 44.72 103 LYS A N 1
ATOM 797 C CA . LYS A 1 103 ? -23.737 12.833 17.997 1.00 44.72 103 LYS A CA 1
ATOM 798 C C . LYS A 1 103 ? -24.913 12.975 18.962 1.00 44.72 103 LYS A C 1
ATOM 800 O O . LYS A 1 103 ? -26.008 13.392 18.593 1.00 44.72 103 LYS A O 1
ATOM 805 N N . LYS A 1 104 ? -24.674 12.515 20.192 1.00 43.72 104 LYS A N 1
ATOM 806 C CA . LYS A 1 104 ? -25.589 12.490 21.334 1.00 43.72 104 LYS A CA 1
ATOM 807 C C . LYS A 1 104 ? -26.461 13.751 21.367 1.00 43.72 104 LYS A C 1
ATOM 809 O O . LYS A 1 104 ? -25.975 14.839 21.664 1.00 43.72 104 LYS A O 1
ATOM 814 N N . LYS A 1 105 ? -27.770 13.585 21.149 1.00 38.56 105 LYS A N 1
ATOM 815 C CA . LYS A 1 105 ? -28.761 14.461 21.779 1.00 38.56 105 LYS A CA 1
ATOM 816 C C . LYS A 1 105 ? -28.578 14.289 23.284 1.00 38.56 105 LYS A C 1
ATOM 818 O O . LYS A 1 105 ? -28.962 13.262 23.839 1.00 38.56 105 LYS A O 1
ATOM 823 N N . THR A 1 106 ? -27.959 15.270 23.929 1.00 44.00 106 THR A N 1
ATOM 824 C CA . THR A 1 106 ? -27.963 15.407 25.385 1.00 44.00 106 THR A CA 1
ATOM 825 C C . THR A 1 106 ? -29.395 15.686 25.827 1.00 44.00 106 THR A C 1
ATOM 827 O O . THR A 1 106 ? -29.793 16.834 25.975 1.00 44.00 106 THR A O 1
ATOM 830 N N . ASN A 1 107 ? -30.183 14.628 26.008 1.00 36.19 107 ASN A N 1
ATOM 831 C CA . ASN A 1 107 ? -31.400 14.682 26.799 1.00 36.19 107 ASN A CA 1
ATOM 832 C C . ASN A 1 107 ? -31.140 13.933 28.100 1.00 36.19 107 ASN A C 1
ATOM 834 O O . ASN A 1 107 ? -30.942 12.718 28.118 1.00 36.19 107 ASN A O 1
ATOM 838 N N . ASN A 1 108 ? -31.132 14.707 29.182 1.00 43.56 108 ASN A N 1
ATOM 839 C CA . ASN A 1 108 ? -31.152 14.242 30.556 1.00 43.56 108 ASN A CA 1
ATOM 840 C C . ASN A 1 108 ? -32.231 13.169 30.739 1.00 43.56 108 ASN A C 1
ATOM 842 O O . ASN A 1 108 ? -33.414 13.479 30.830 1.00 43.56 108 ASN A O 1
ATOM 846 N N . SER A 1 109 ? -31.827 11.909 30.848 1.00 35.38 109 SER A N 1
ATOM 847 C CA . SER A 1 109 ? -32.620 10.906 31.551 1.00 35.38 109 SER A CA 1
ATOM 848 C C . SER A 1 109 ? -31.670 9.900 32.185 1.00 35.38 109 SER A C 1
ATOM 850 O O . SER A 1 109 ? -30.899 9.209 31.523 1.00 35.38 109 SER A O 1
ATOM 852 N N . LYS A 1 110 ? -31.674 9.893 33.518 1.00 44.19 110 LYS A N 1
ATOM 853 C CA . LYS A 1 110 ? -31.032 8.870 34.334 1.00 44.19 110 LYS A CA 1
ATOM 854 C C . LYS A 1 110 ? -31.723 7.540 34.034 1.00 44.19 110 LYS A C 1
ATOM 856 O O . LYS A 1 110 ? -32.826 7.313 34.515 1.00 44.19 110 LYS A O 1
ATOM 861 N N . SER A 1 111 ? -31.074 6.667 33.276 1.00 37.59 111 SER A N 1
ATOM 862 C CA . SER A 1 111 ? -31.256 5.227 33.431 1.00 37.59 111 SER A CA 1
ATOM 863 C C . SER A 1 111 ? -29.988 4.517 32.987 1.00 37.59 111 SER A C 1
ATOM 865 O O . SER A 1 111 ? -29.550 4.599 31.842 1.00 37.59 111 SER A O 1
ATOM 867 N N . GLN A 1 112 ? -29.349 3.905 33.971 1.00 42.28 112 GLN A N 1
ATOM 868 C CA . GLN A 1 112 ? -28.088 3.204 33.877 1.00 42.28 112 GLN A CA 1
ATOM 869 C C . GLN A 1 112 ? -28.365 1.827 33.268 1.00 42.28 112 GLN A C 1
ATOM 871 O O . GLN A 1 112 ? -28.856 0.929 33.943 1.00 42.28 112 GLN A O 1
ATOM 876 N N . ALA A 1 113 ? -28.044 1.664 31.989 1.00 34.66 113 ALA A N 1
ATOM 877 C CA . ALA A 1 113 ? -27.746 0.363 31.414 1.00 34.66 113 ALA A CA 1
ATOM 878 C C . ALA A 1 113 ? -26.254 0.373 31.088 1.00 34.66 113 ALA A C 1
ATOM 880 O O . ALA A 1 113 ? -25.794 1.152 30.253 1.00 34.66 113 ALA A O 1
ATOM 881 N N . VAL A 1 114 ? -25.496 -0.446 31.814 1.00 42.47 114 VAL A N 1
ATOM 882 C CA . VAL A 1 114 ? -24.063 -0.676 31.629 1.00 42.47 114 VAL A CA 1
ATOM 883 C C . VAL A 1 114 ? -23.871 -1.390 30.289 1.00 42.47 114 VAL A C 1
ATOM 885 O O . VAL A 1 114 ? -23.707 -2.602 30.221 1.00 42.47 114 VAL A O 1
ATOM 888 N N . ALA A 1 115 ? -23.951 -0.642 29.193 1.00 40.59 115 ALA A N 1
ATOM 889 C CA . ALA A 1 115 ? -23.334 -1.056 27.950 1.00 40.59 115 ALA A CA 1
ATOM 890 C C . ALA A 1 115 ? -21.831 -0.857 28.146 1.00 40.59 115 ALA A C 1
ATOM 892 O O . ALA A 1 115 ? -21.383 0.262 28.374 1.00 40.59 115 ALA A O 1
ATOM 893 N N . LEU A 1 116 ? -21.089 -1.959 28.125 1.00 46.00 116 LEU A N 1
ATOM 894 C CA . LEU A 1 116 ? -19.631 -2.045 28.150 1.00 46.00 116 LEU A CA 1
ATOM 895 C C . LEU A 1 116 ? -19.027 -1.046 27.133 1.00 46.00 116 LEU A C 1
ATOM 897 O O . LEU A 1 116 ? -18.947 -1.327 25.935 1.00 46.00 116 LEU A O 1
ATOM 901 N N . ASP A 1 117 ? -18.702 0.169 27.578 1.00 50.62 117 ASP A N 1
ATOM 902 C CA . ASP A 1 117 ? -18.370 1.297 26.700 1.00 50.62 117 ASP A CA 1
ATOM 903 C C . ASP A 1 117 ? -16.861 1.366 26.438 1.00 50.62 117 ASP A C 1
ATOM 905 O O . ASP A 1 117 ? -16.195 2.355 26.727 1.00 50.62 117 ASP A O 1
ATOM 909 N N . ASN A 1 118 ? -16.314 0.303 25.840 1.00 58.41 118 ASN A N 1
ATOM 910 C CA . ASN A 1 118 ? -14.916 0.268 25.384 1.00 58.41 118 ASN A CA 1
ATOM 911 C C . ASN A 1 118 ? -14.651 1.253 24.226 1.00 58.41 118 ASN A C 1
ATOM 913 O O . ASN A 1 118 ? -13.521 1.395 23.779 1.00 58.41 118 ASN A O 1
ATOM 917 N N . THR A 1 119 ? -15.670 1.977 23.744 1.00 62.31 119 THR A N 1
ATOM 918 C CA . THR A 1 119 ? -15.526 2.963 22.665 1.00 62.31 119 THR A CA 1
ATOM 919 C C . THR A 1 119 ? -14.563 4.084 23.044 1.00 62.31 119 THR A C 1
ATOM 921 O O . THR A 1 119 ? -13.779 4.510 22.204 1.00 62.31 119 THR A O 1
ATOM 924 N N . GLY A 1 120 ? -14.547 4.515 24.310 1.00 70.19 120 GLY A N 1
ATOM 925 C CA . GLY A 1 120 ? -13.573 5.505 24.781 1.00 70.19 120 GLY A CA 1
ATOM 926 C C . GLY A 1 120 ? -12.126 4.997 24.801 1.00 70.19 120 GLY A C 1
ATOM 927 O O . GLY A 1 120 ? -11.203 5.798 24.670 1.00 70.19 120 GLY A O 1
ATOM 928 N N . GLU A 1 121 ? -11.916 3.689 24.953 1.00 78.38 121 GLU A N 1
ATOM 929 C CA . GLU A 1 121 ? -10.589 3.064 24.890 1.00 78.38 121 GLU A CA 1
ATOM 930 C C . GLU A 1 121 ? -10.148 2.866 23.439 1.00 78.38 121 GLU A C 1
ATOM 932 O O . GLU A 1 121 ? -9.029 3.239 23.099 1.00 78.38 121 GLU A O 1
ATOM 937 N N . ASP A 1 122 ? -11.052 2.406 22.568 1.00 80.19 122 ASP A N 1
ATOM 938 C CA . ASP A 1 122 ? -10.781 2.228 21.139 1.00 80.19 122 ASP A CA 1
ATOM 939 C C . ASP A 1 122 ? -10.354 3.555 20.474 1.00 80.19 122 ASP A C 1
ATOM 941 O O . ASP A 1 122 ? -9.363 3.587 19.744 1.00 80.19 122 ASP A O 1
ATOM 945 N N . HIS A 1 123 ? -11.021 4.677 20.790 1.00 80.12 123 HIS A N 1
ATOM 946 C CA . HIS A 1 123 ? -10.622 6.006 20.297 1.00 80.12 123 HIS A CA 1
ATOM 947 C C . HIS A 1 123 ? -9.229 6.429 20.790 1.00 80.12 123 HIS A C 1
ATOM 949 O O . HIS A 1 123 ? -8.461 7.027 20.037 1.00 80.12 123 HIS A O 1
ATOM 955 N N . LYS A 1 124 ? -8.876 6.123 22.046 1.00 84.50 124 LYS A N 1
ATOM 956 C CA . LYS A 1 124 ? -7.539 6.427 22.585 1.00 84.50 124 LYS A CA 1
ATOM 957 C C . LYS A 1 124 ? -6.467 5.575 21.913 1.00 84.50 124 LYS A C 1
ATOM 959 O O . LYS A 1 124 ? -5.395 6.089 21.602 1.00 84.50 124 LYS A O 1
ATOM 964 N N . SER A 1 125 ? -6.751 4.295 21.678 1.00 85.12 125 SER A N 1
ATOM 965 C CA . SER A 1 125 ? -5.855 3.393 20.956 1.00 85.12 125 SER A CA 1
ATOM 966 C C . SER A 1 125 ? -5.636 3.858 19.520 1.00 85.12 125 SER A C 1
ATOM 968 O O . SER A 1 125 ? -4.487 3.929 19.092 1.00 85.12 125 SER A O 1
ATOM 970 N N . LEU A 1 126 ? -6.698 4.245 18.806 1.00 85.06 126 LEU A N 1
ATOM 971 C CA . LEU A 1 126 ? -6.580 4.780 17.451 1.00 85.06 126 LEU A CA 1
ATOM 972 C C . LEU A 1 126 ? -5.748 6.067 17.422 1.00 85.06 126 LEU A C 1
ATOM 974 O O . LEU A 1 126 ? -4.775 6.130 16.679 1.00 85.06 126 LEU A O 1
ATOM 978 N N . ALA A 1 127 ? -6.045 7.037 18.292 1.00 85.38 127 ALA A N 1
ATOM 979 C CA . ALA A 1 127 ? -5.277 8.281 18.383 1.00 85.38 127 ALA A CA 1
ATOM 980 C C . ALA A 1 127 ? -3.794 8.030 18.726 1.00 85.38 127 ALA A C 1
ATOM 982 O O . ALA A 1 127 ? -2.893 8.696 18.211 1.00 85.38 127 ALA A O 1
ATOM 983 N N . SER A 1 128 ? -3.509 7.037 19.575 1.00 86.88 128 SER A N 1
ATOM 984 C CA . SER A 1 128 ? -2.133 6.646 19.890 1.00 86.88 128 SER A CA 1
ATOM 985 C C . SER A 1 128 ? -1.405 6.010 18.704 1.00 86.88 128 SER A C 1
ATOM 987 O O . SER A 1 128 ? -0.188 6.161 18.616 1.00 86.88 128 SER A O 1
ATOM 989 N N . ILE A 1 129 ? -2.104 5.268 17.842 1.00 84.38 129 ILE A N 1
ATOM 990 C CA . ILE A 1 129 ? -1.522 4.692 16.623 1.00 84.38 129 ILE A CA 1
ATOM 991 C C . ILE A 1 129 ? -1.294 5.809 15.600 1.00 84.38 129 ILE A C 1
ATOM 993 O O . ILE A 1 129 ? -0.181 5.957 15.105 1.00 84.38 129 ILE A O 1
ATOM 997 N N . GLU A 1 130 ? -2.312 6.634 15.355 1.00 84.94 130 GLU A N 1
ATOM 998 C CA . GLU A 1 130 ? -2.286 7.740 14.393 1.00 84.94 130 GLU A CA 1
ATOM 999 C C . GLU A 1 130 ? -1.176 8.751 14.701 1.00 84.94 130 GLU A C 1
ATOM 1001 O O . GLU A 1 130 ? -0.391 9.089 13.823 1.00 84.94 130 GLU A O 1
ATOM 1006 N N . SER A 1 131 ? -1.027 9.163 15.965 1.00 82.94 131 SER A N 1
ATOM 1007 C CA . SER A 1 131 ? 0.006 10.132 16.377 1.00 82.94 131 SER A CA 1
ATOM 1008 C C . SER A 1 131 ? 1.449 9.692 16.108 1.00 82.94 131 SER A C 1
ATOM 1010 O O . SER A 1 131 ? 2.357 10.520 16.146 1.00 82.94 131 SER A O 1
ATOM 1012 N N . ARG A 1 132 ? 1.681 8.399 15.862 1.00 82.44 132 ARG A N 1
ATOM 1013 C CA . ARG A 1 132 ? 3.005 7.827 15.584 1.00 82.44 132 ARG A CA 1
ATOM 1014 C C . ARG A 1 132 ? 3.143 7.340 14.144 1.00 82.44 132 ARG A C 1
ATOM 1016 O O . ARG A 1 132 ? 4.215 6.859 13.778 1.00 82.44 132 ARG A O 1
ATOM 1023 N N . HIS A 1 133 ? 2.071 7.404 13.357 1.00 87.12 133 HIS A N 1
ATOM 1024 C CA . HIS A 1 133 ? 2.026 6.824 12.025 1.00 87.12 133 HIS A CA 1
ATOM 1025 C C . HIS A 1 133 ? 2.539 7.808 10.975 1.00 87.12 133 HIS A C 1
ATOM 1027 O O . HIS A 1 133 ? 2.110 8.958 10.922 1.00 87.12 133 HIS A O 1
ATOM 1033 N N . ASN A 1 134 ? 3.447 7.352 10.110 1.00 87.00 134 ASN A N 1
ATOM 1034 C CA . ASN A 1 134 ? 3.945 8.164 9.004 1.00 87.00 134 ASN A CA 1
ATOM 1035 C C . ASN A 1 134 ? 3.054 7.963 7.772 1.00 87.00 134 ASN A C 1
ATOM 1037 O O . ASN A 1 134 ? 3.098 6.913 7.132 1.00 87.00 134 ASN A O 1
ATOM 1041 N N . HIS A 1 135 ? 2.264 8.978 7.421 1.00 87.75 135 HIS A N 1
ATOM 1042 C CA . HIS A 1 135 ? 1.366 8.933 6.260 1.00 87.75 135 HIS A CA 1
ATOM 1043 C C . HIS A 1 135 ? 2.060 9.274 4.932 1.00 87.75 135 HIS A C 1
ATOM 1045 O O . HIS A 1 135 ? 1.474 9.079 3.863 1.00 87.75 135 HIS A O 1
ATOM 1051 N N . PHE A 1 136 ? 3.308 9.747 4.976 1.00 87.94 136 PHE A N 1
ATOM 1052 C CA . PHE A 1 136 ? 4.024 10.235 3.800 1.00 87.94 136 PHE A CA 1
ATOM 1053 C C . PHE A 1 136 ? 4.171 9.217 2.661 1.00 87.9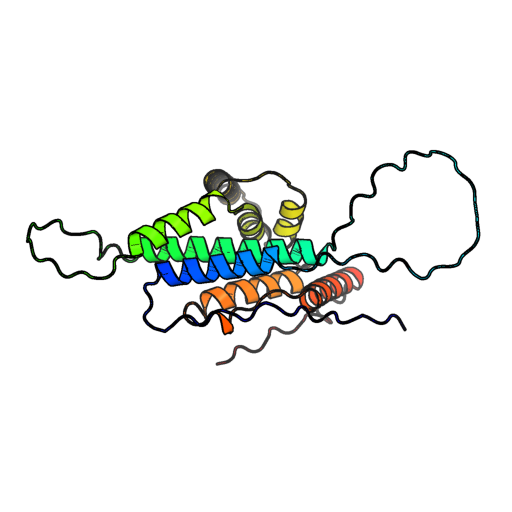4 136 PHE A C 1
ATOM 1055 O O . PHE A 1 136 ? 3.952 9.612 1.513 1.00 87.94 136 PHE A O 1
ATOM 1062 N N . PRO A 1 137 ? 4.473 7.922 2.906 1.00 90.19 137 PRO A N 1
ATOM 1063 C CA . PRO A 1 137 ? 4.588 6.958 1.814 1.00 90.19 137 PRO A CA 1
ATOM 1064 C C . PRO A 1 137 ? 3.274 6.752 1.060 1.00 90.19 137 PRO A C 1
ATOM 1066 O O . PRO A 1 137 ? 3.270 6.670 -0.166 1.00 90.19 137 PRO A O 1
ATOM 1069 N N . PHE A 1 138 ? 2.149 6.732 1.780 1.00 91.56 138 PHE A N 1
ATOM 1070 C CA . PHE A 1 138 ? 0.829 6.617 1.166 1.00 91.56 138 PHE A CA 1
ATOM 1071 C C . PHE A 1 138 ? 0.499 7.845 0.320 1.00 91.56 138 PHE A C 1
ATOM 1073 O O . PHE A 1 138 ? 0.053 7.714 -0.815 1.00 91.56 138 PHE A O 1
ATOM 1080 N N . ILE A 1 139 ? 0.775 9.038 0.840 1.00 89.50 139 ILE A N 1
ATOM 1081 C CA . ILE A 1 139 ? 0.489 10.294 0.141 1.00 89.50 139 ILE A CA 1
ATOM 1082 C C . ILE A 1 139 ? 1.387 10.441 -1.090 1.00 89.50 139 ILE A C 1
ATOM 1084 O O . ILE A 1 139 ? 0.905 10.780 -2.166 1.00 89.50 139 ILE A O 1
ATOM 1088 N N . SER A 1 140 ? 2.662 10.074 -0.978 1.00 88.81 140 SER A N 1
ATOM 1089 C CA . SER A 1 140 ? 3.595 10.058 -2.105 1.00 88.81 140 SER A CA 1
ATOM 1090 C C . SER A 1 140 ? 3.169 9.067 -3.189 1.00 88.81 140 SER A C 1
ATOM 1092 O O . SER A 1 140 ? 3.264 9.386 -4.373 1.00 88.81 140 SER A O 1
ATOM 1094 N N . PHE A 1 141 ? 2.640 7.900 -2.807 1.00 91.00 141 PHE A N 1
ATOM 1095 C CA . PHE A 1 141 ? 2.064 6.952 -3.759 1.00 91.00 141 PHE A CA 1
ATOM 1096 C C . PHE A 1 141 ? 0.841 7.519 -4.493 1.00 91.00 141 PHE A C 1
ATOM 1098 O O . PHE A 1 141 ? 0.731 7.355 -5.704 1.00 91.00 141 PHE A O 1
ATOM 1105 N N . LEU A 1 142 ? -0.061 8.220 -3.799 1.00 88.62 142 LEU A N 1
ATOM 1106 C CA . LEU A 1 142 ? -1.225 8.844 -4.443 1.00 88.62 142 LEU A CA 1
ATOM 1107 C C . LEU A 1 142 ? -0.837 9.929 -5.457 1.00 88.62 142 LEU A C 1
ATOM 1109 O O . LEU A 1 142 ? -1.550 10.131 -6.436 1.00 88.62 142 LEU A O 1
ATOM 1113 N N . LEU A 1 143 ? 0.270 10.631 -5.215 1.00 85.31 143 LEU A N 1
ATOM 1114 C CA . LEU A 1 143 ? 0.732 11.733 -6.059 1.00 85.31 143 LEU A CA 1
ATOM 1115 C C . LEU A 1 143 ? 1.538 11.256 -7.272 1.00 85.31 143 LEU A C 1
ATOM 1117 O O . LEU A 1 143 ? 1.419 11.837 -8.348 1.00 85.31 143 LEU A O 1
ATOM 1121 N N . SER A 1 144 ? 2.357 10.218 -7.087 1.00 83.19 144 SER A N 1
ATOM 1122 C CA . SER A 1 144 ? 3.400 9.837 -8.047 1.00 83.19 144 SER A CA 1
ATOM 1123 C C . SER A 1 144 ? 3.534 8.323 -8.234 1.00 83.19 144 SER A C 1
ATOM 1125 O O . SER A 1 144 ? 4.610 7.852 -8.587 1.00 83.19 144 SER A O 1
ATOM 1127 N N . GLY A 1 145 ? 2.501 7.539 -7.926 1.00 88.81 145 GLY A N 1
ATOM 1128 C CA . GLY A 1 145 ? 2.506 6.090 -8.127 1.00 88.81 145 GLY A CA 1
ATOM 1129 C C . GLY A 1 145 ? 3.629 5.363 -7.381 1.00 88.81 145 GLY A C 1
ATOM 1130 O O . GLY A 1 145 ? 4.040 5.739 -6.278 1.00 88.81 145 GLY A O 1
ATOM 1131 N N . ALA A 1 146 ? 4.144 4.290 -7.980 1.00 90.12 146 ALA A N 1
ATOM 1132 C CA . ALA A 1 146 ? 5.190 3.475 -7.368 1.00 90.12 146 ALA A CA 1
ATOM 1133 C C . ALA A 1 146 ? 6.498 4.262 -7.180 1.00 90.12 146 ALA A C 1
ATOM 1135 O O . ALA A 1 146 ? 7.206 4.046 -6.193 1.00 90.12 146 ALA A O 1
ATOM 1136 N N . ARG A 1 147 ? 6.800 5.233 -8.054 1.00 87.88 147 ARG A N 1
ATOM 1137 C CA . ARG A 1 147 ? 7.957 6.120 -7.864 1.00 87.88 147 ARG A CA 1
ATOM 1138 C C . ARG A 1 147 ? 7.864 6.942 -6.585 1.00 87.88 147 ARG A C 1
ATOM 1140 O O . ARG A 1 147 ? 8.884 7.133 -5.922 1.00 87.88 147 ARG A O 1
ATOM 1147 N N . GLY A 1 148 ? 6.663 7.383 -6.212 1.00 88.69 148 GLY A N 1
ATOM 1148 C CA . GLY A 1 148 ? 6.424 8.093 -4.957 1.00 88.69 148 GLY A CA 1
ATOM 1149 C C . GLY A 1 148 ? 6.889 7.305 -3.729 1.00 88.69 148 GLY A C 1
ATOM 1150 O O . GLY A 1 148 ? 7.471 7.876 -2.808 1.00 88.69 148 GLY A O 1
ATOM 1151 N N . ILE A 1 149 ? 6.735 5.980 -3.751 1.00 88.62 149 ILE A N 1
ATOM 1152 C CA . ILE A 1 149 ? 7.206 5.097 -2.676 1.00 88.62 149 ILE A CA 1
ATOM 1153 C C . ILE A 1 149 ? 8.732 5.127 -2.579 1.00 88.62 149 ILE A C 1
ATOM 1155 O O . ILE A 1 149 ? 9.269 5.273 -1.485 1.00 88.62 149 ILE A O 1
ATOM 1159 N N . PHE A 1 150 ? 9.446 5.047 -3.705 1.00 86.31 150 PHE A N 1
ATOM 1160 C CA . PHE A 1 150 ? 10.913 5.115 -3.715 1.00 86.31 150 PHE A CA 1
ATOM 1161 C C . PHE A 1 150 ? 11.459 6.482 -3.295 1.00 86.31 150 PHE A C 1
ATOM 1163 O O . PHE A 1 150 ? 12.578 6.576 -2.795 1.00 86.31 150 PHE A O 1
ATOM 1170 N N . THR A 1 151 ? 10.693 7.554 -3.487 1.00 81.81 151 THR A N 1
ATOM 1171 C CA . THR A 1 151 ? 11.039 8.858 -2.916 1.00 81.81 151 THR A CA 1
ATOM 1172 C C . THR A 1 151 ? 10.857 8.842 -1.401 1.00 81.81 151 THR A C 1
ATOM 1174 O O . THR A 1 151 ? 11.760 9.264 -0.682 1.00 81.81 151 THR A O 1
ATOM 1177 N N . ALA A 1 152 ? 9.748 8.284 -0.910 1.00 81.50 152 ALA A N 1
ATOM 1178 C CA . ALA A 1 152 ? 9.475 8.175 0.519 1.00 81.50 152 ALA A CA 1
ATOM 1179 C C . ALA A 1 152 ? 10.473 7.270 1.263 1.00 81.50 152 ALA A C 1
ATOM 1181 O O . ALA A 1 152 ? 10.801 7.556 2.407 1.00 81.50 152 ALA A O 1
ATOM 1182 N N . THR A 1 153 ? 11.015 6.222 0.628 1.00 72.31 153 THR A N 1
ATOM 1183 C CA . THR A 1 153 ? 12.029 5.344 1.254 1.00 72.31 153 THR A CA 1
ATOM 1184 C C . THR A 1 153 ? 13.353 6.062 1.538 1.00 72.31 153 THR A C 1
ATOM 1186 O O . THR A 1 153 ? 14.115 5.642 2.408 1.00 72.31 153 THR A O 1
ATOM 1189 N N . ARG A 1 154 ? 13.648 7.134 0.792 1.00 70.31 154 ARG A N 1
ATOM 1190 C CA . ARG A 1 154 ? 14.879 7.929 0.916 1.00 70.31 154 ARG A CA 1
ATOM 1191 C C . ARG A 1 154 ? 14.737 9.088 1.893 1.00 70.31 154 ARG A C 1
ATOM 1193 O O . ARG A 1 154 ? 15.746 9.698 2.243 1.00 70.31 154 ARG A O 1
ATOM 1200 N N . ASP A 1 155 ? 13.511 9.408 2.292 1.00 70.12 155 ASP A N 1
ATOM 1201 C CA . ASP A 1 155 ? 13.239 10.467 3.246 1.00 70.12 155 ASP A CA 1
ATOM 1202 C C . ASP A 1 155 ? 13.028 9.880 4.642 1.00 70.12 155 ASP A C 1
ATOM 1204 O O . ASP A 1 155 ? 12.058 9.179 4.919 1.00 70.12 155 ASP A O 1
ATOM 1208 N N . HIS A 1 156 ? 13.968 10.163 5.538 1.00 67.94 156 HIS A N 1
ATOM 1209 C CA . HIS A 1 156 ? 13.915 9.700 6.923 1.00 67.94 156 HIS A CA 1
ATOM 1210 C C . HIS A 1 156 ? 13.110 10.639 7.832 1.00 67.94 156 HIS A C 1
ATOM 1212 O O . HIS A 1 156 ? 13.038 10.410 9.043 1.00 67.94 156 HIS A O 1
ATOM 1218 N N . ARG A 1 157 ? 12.529 11.716 7.286 1.00 73.81 157 ARG A N 1
ATOM 1219 C CA . ARG A 1 157 ? 11.687 12.637 8.050 1.00 73.81 157 ARG A CA 1
ATOM 1220 C C . ARG A 1 157 ? 10.365 11.969 8.413 1.00 73.81 157 ARG A C 1
ATOM 1222 O O . ARG A 1 157 ? 9.741 11.267 7.620 1.00 73.81 157 ARG A O 1
ATOM 1229 N N . GLN A 1 158 ? 9.924 12.227 9.639 1.00 70.88 158 GLN A N 1
ATOM 1230 C CA . GLN A 1 158 ? 8.569 11.902 10.061 1.00 70.88 158 GLN A CA 1
ATOM 1231 C C . GLN A 1 158 ? 7.664 13.063 9.671 1.00 70.88 158 GLN A C 1
ATOM 1233 O O . GLN A 1 158 ? 7.844 14.175 10.163 1.00 70.88 158 GLN A O 1
ATOM 1238 N N . TYR A 1 159 ? 6.714 12.792 8.784 1.00 76.06 159 TYR A N 1
ATOM 1239 C CA . TYR A 1 159 ? 5.690 13.752 8.404 1.00 76.06 159 TYR A CA 1
ATOM 1240 C C . TYR A 1 159 ? 4.448 13.513 9.242 1.00 76.06 159 TYR A C 1
ATOM 1242 O O . TYR A 1 159 ? 3.962 12.384 9.361 1.00 76.06 159 TYR A O 1
ATOM 1250 N N . THR A 1 160 ? 3.909 14.591 9.794 1.00 79.06 160 THR A N 1
ATOM 1251 C CA . THR A 1 160 ? 2.575 14.556 10.373 1.00 79.06 160 THR A CA 1
ATOM 1252 C C . THR A 1 160 ? 1.529 14.446 9.262 1.00 79.06 160 THR A C 1
ATOM 1254 O O . THR A 1 160 ? 1.786 14.696 8.076 1.00 79.06 160 THR A O 1
ATOM 1257 N N . ILE A 1 161 ? 0.302 14.093 9.644 1.00 77.38 161 ILE A N 1
ATOM 1258 C CA . ILE A 1 161 ? -0.838 14.135 8.726 1.00 77.38 161 ILE A CA 1
ATOM 1259 C C . ILE A 1 161 ? -1.047 15.550 8.162 1.00 77.38 161 ILE A C 1
ATOM 1261 O O . ILE A 1 161 ? -1.334 15.691 6.979 1.00 77.38 161 ILE A O 1
ATOM 1265 N N . SER A 1 162 ? -0.819 16.593 8.972 1.00 80.75 162 SER A N 1
ATOM 1266 C CA . SER A 1 162 ? -0.941 17.992 8.547 1.00 80.75 162 SER A CA 1
ATOM 1267 C C . SER A 1 162 ? 0.063 18.332 7.448 1.00 80.75 162 SER A C 1
ATOM 1269 O O . SER A 1 162 ? -0.343 18.855 6.413 1.00 80.75 162 SER A O 1
ATOM 1271 N N . ASP A 1 163 ? 1.336 17.964 7.630 1.00 82.62 163 ASP A N 1
ATOM 1272 C CA . ASP A 1 163 ? 2.384 18.195 6.623 1.00 82.62 163 ASP A CA 1
ATOM 1273 C C . ASP A 1 163 ? 2.035 17.492 5.303 1.00 82.62 163 ASP A C 1
ATOM 1275 O O . ASP A 1 163 ? 2.222 18.025 4.211 1.00 82.62 163 ASP A O 1
ATOM 1279 N N . SER A 1 164 ? 1.471 16.287 5.401 1.00 80.00 164 SER A N 1
ATOM 1280 C CA . SER A 1 164 ? 1.091 15.500 4.230 1.00 80.00 164 SER A CA 1
ATOM 1281 C C . SER A 1 164 ? -0.088 16.113 3.460 1.00 80.00 164 SER A C 1
ATOM 1283 O O . SER A 1 164 ? -0.100 16.097 2.228 1.00 80.00 164 SER A O 1
ATOM 1285 N N . ILE A 1 165 ? -1.076 16.670 4.168 1.00 81.00 165 ILE A N 1
ATOM 1286 C CA . ILE A 1 165 ? -2.210 17.381 3.558 1.00 81.00 165 ILE A CA 1
ATOM 1287 C C . ILE A 1 165 ? -1.763 18.709 2.941 1.00 81.00 165 ILE A C 1
ATOM 1289 O O . ILE A 1 165 ? -2.244 19.070 1.869 1.00 81.00 165 ILE A O 1
ATOM 1293 N N . GLU A 1 166 ? -0.820 19.416 3.563 1.00 86.12 166 GLU A N 1
ATOM 1294 C CA . GLU A 1 166 ? -0.244 20.640 3.001 1.00 86.12 166 GLU A CA 1
ATOM 1295 C C . GLU A 1 166 ? 0.454 20.373 1.659 1.00 86.12 166 GLU A C 1
ATOM 1297 O O . GLU A 1 166 ? 0.188 21.066 0.676 1.00 86.12 166 GLU A O 1
ATOM 1302 N N . VAL A 1 167 ? 1.267 19.314 1.578 1.00 83.06 167 VAL A N 1
ATOM 1303 C CA . VAL A 1 167 ? 1.896 18.878 0.318 1.00 83.06 167 VAL A CA 1
ATOM 1304 C C . VAL A 1 167 ? 0.844 18.554 -0.744 1.00 83.06 167 VAL A C 1
ATOM 1306 O O . VAL A 1 167 ? 0.984 18.953 -1.902 1.00 83.06 167 VAL A O 1
ATOM 1309 N N . LEU A 1 168 ? -0.230 17.861 -0.360 1.00 82.25 168 LEU A N 1
ATOM 1310 C CA . LEU A 1 168 ? -1.316 17.516 -1.271 1.00 82.25 168 LEU A CA 1
ATOM 1311 C C . LEU A 1 168 ? -2.034 18.767 -1.795 1.00 82.25 168 LEU A C 1
ATOM 1313 O O . LEU A 1 168 ? -2.269 18.864 -2.999 1.00 82.25 168 LEU A O 1
ATOM 1317 N N . HIS A 1 169 ? -2.316 19.747 -0.933 1.00 83.50 169 HIS A N 1
ATOM 1318 C CA . HIS A 1 169 ? -2.886 21.028 -1.353 1.00 83.50 169 HIS A CA 1
ATOM 1319 C C . HIS A 1 169 ? -1.958 21.788 -2.304 1.00 83.50 169 HIS A C 1
ATOM 1321 O O . HIS A 1 169 ? -2.424 22.297 -3.321 1.00 83.50 169 HIS A O 1
ATOM 1327 N N . PHE A 1 170 ? -0.653 21.827 -2.025 1.00 85.94 170 PHE A N 1
ATOM 1328 C CA . PHE A 1 170 ? 0.318 22.494 -2.892 1.00 85.94 170 PHE A CA 1
ATOM 1329 C C . PHE A 1 170 ? 0.358 21.868 -4.293 1.00 85.94 170 PHE A C 1
ATOM 1331 O O . PHE A 1 170 ? 0.331 22.574 -5.303 1.00 85.94 170 PHE A O 1
ATOM 1338 N N . ILE A 1 171 ? 0.357 20.535 -4.375 1.00 82.88 171 ILE A N 1
ATOM 1339 C CA . ILE A 1 171 ? 0.361 19.831 -5.663 1.00 82.88 171 ILE A CA 1
ATOM 1340 C C . ILE A 1 171 ? -0.974 20.003 -6.393 1.00 82.88 171 ILE A C 1
ATOM 1342 O O . ILE A 1 171 ? -0.975 20.216 -7.605 1.00 82.88 171 ILE A O 1
ATOM 1346 N N . GLN A 1 172 ? -2.101 19.977 -5.677 1.00 83.25 172 GLN A N 1
ATOM 1347 C CA . GLN A 1 172 ? -3.408 20.292 -6.258 1.00 83.25 172 GLN A CA 1
ATOM 1348 C C . GLN A 1 172 ? -3.449 21.714 -6.825 1.00 83.25 172 GLN A C 1
ATOM 1350 O O . GLN A 1 172 ? -3.965 21.916 -7.925 1.00 83.25 172 GLN A O 1
ATOM 1355 N N . GLU A 1 173 ? -2.877 22.693 -6.121 1.00 87.81 173 GLU A N 1
ATOM 1356 C CA . GLU A 1 173 ? -2.795 24.068 -6.607 1.00 87.81 173 GLU A CA 1
ATOM 1357 C C . GLU A 1 173 ? -1.945 24.159 -7.880 1.00 87.81 173 GLU A C 1
ATOM 1359 O O . GLU A 1 173 ? -2.401 24.739 -8.869 1.00 87.81 173 GLU A O 1
ATOM 1364 N N . ILE A 1 174 ? -0.760 23.540 -7.903 1.00 85.38 174 ILE A N 1
ATOM 1365 C CA . ILE A 1 174 ? 0.085 23.483 -9.106 1.00 85.38 174 ILE A CA 1
ATOM 1366 C C . ILE A 1 174 ? -0.683 22.852 -10.267 1.00 85.38 174 ILE A C 1
ATOM 1368 O O . ILE A 1 174 ? -0.747 23.441 -11.345 1.00 85.38 174 ILE A O 1
ATOM 1372 N N . HIS A 1 175 ? -1.303 21.694 -10.042 1.00 81.44 175 HIS A N 1
ATOM 1373 C CA . HIS A 1 175 ? -2.048 20.976 -11.072 1.00 81.44 175 HIS A CA 1
ATOM 1374 C C . HIS A 1 175 ? -3.226 21.804 -11.606 1.00 81.44 175 HIS A C 1
ATOM 1376 O O . HIS A 1 175 ? -3.490 21.816 -1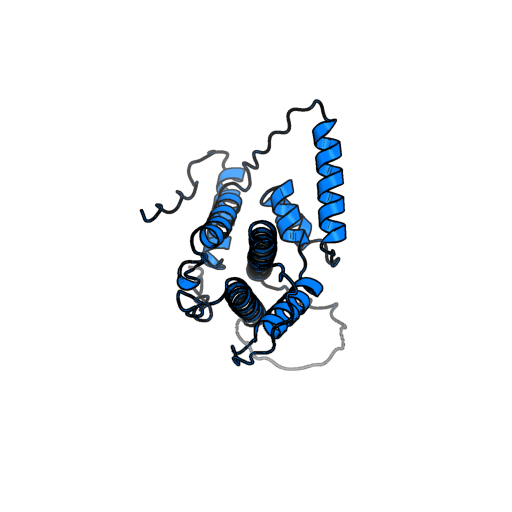2.804 1.00 81.44 175 HIS A O 1
ATOM 1382 N N . SER A 1 176 ? -3.926 22.544 -10.739 1.00 83.94 176 SER A N 1
ATOM 1383 C CA . SER A 1 176 ? -5.035 23.419 -11.148 1.00 83.94 176 SER A CA 1
ATOM 1384 C C . SER A 1 176 ? -4.595 24.592 -12.035 1.00 83.94 176 SER A C 1
ATOM 1386 O O . SER A 1 176 ? -5.403 25.133 -12.790 1.00 83.94 176 SER A O 1
ATOM 1388 N N . ARG A 1 177 ? -3.319 24.987 -11.947 1.00 87.31 177 ARG A N 1
ATOM 1389 C CA . ARG A 1 177 ? -2.733 26.119 -12.678 1.00 87.31 177 ARG A CA 1
ATOM 1390 C C . ARG A 1 177 ? -1.877 25.686 -13.870 1.00 87.31 177 ARG A C 1
ATOM 1392 O O . ARG A 1 177 ? -1.579 26.521 -14.723 1.00 87.31 177 ARG A O 1
ATOM 1399 N N . SER A 1 178 ? -1.470 24.419 -13.945 1.00 80.75 178 SER A N 1
ATOM 1400 C CA . SER A 1 178 ? -0.657 23.908 -15.048 1.00 80.75 178 SER A CA 1
ATOM 1401 C C . SER A 1 178 ? -1.500 23.739 -16.313 1.00 80.75 178 SER A C 1
ATOM 1403 O O . SER A 1 178 ? -2.567 23.132 -16.271 1.00 80.75 178 SER A O 1
ATOM 1405 N N . GLN A 1 179 ? -1.012 24.250 -17.446 1.00 75.12 179 GLN A N 1
ATOM 1406 C CA . GLN A 1 179 ? -1.615 24.008 -18.766 1.00 75.12 179 GLN A CA 1
ATOM 1407 C C . GLN A 1 179 ? -1.093 22.728 -19.438 1.00 75.12 179 GLN A C 1
ATOM 1409 O O . GLN A 1 179 ? -1.626 22.310 -20.468 1.00 75.12 179 GLN A O 1
ATOM 1414 N N . ASP A 1 180 ? -0.065 22.104 -18.860 1.00 75.12 180 ASP A N 1
ATOM 1415 C CA . ASP A 1 180 ? 0.523 20.880 -19.384 1.00 75.12 180 ASP A CA 1
ATOM 1416 C C . ASP A 1 180 ? -0.392 19.683 -19.125 1.00 75.12 180 ASP A C 1
ATOM 1418 O O . ASP A 1 180 ? -0.887 19.463 -18.018 1.00 75.12 180 ASP A O 1
ATOM 1422 N N . LYS A 1 181 ? -0.588 18.864 -20.160 1.00 61.28 181 LYS A N 1
ATOM 1423 C CA . LYS A 1 181 ? -1.211 17.551 -19.999 1.00 61.28 181 LYS A CA 1
ATOM 1424 C C . LYS A 1 181 ? -0.214 16.651 -19.278 1.00 61.28 181 LYS A C 1
ATOM 1426 O O . LYS A 1 181 ? 0.673 16.084 -19.911 1.00 61.28 181 LYS A O 1
ATOM 1431 N N . SER A 1 182 ? -0.353 16.537 -17.962 1.00 61.09 182 SER A N 1
ATOM 1432 C CA . SER A 1 182 ? 0.356 15.516 -17.199 1.00 61.09 182 SER A CA 1
ATOM 1433 C C . SER A 1 182 ? -0.126 14.138 -17.660 1.00 61.09 182 SER A C 1
ATOM 1435 O O . SER A 1 182 ? -1.319 13.837 -17.579 1.00 61.09 182 SER A O 1
ATOM 1437 N N . SER A 1 183 ? 0.785 13.316 -18.182 1.00 59.25 183 SER A N 1
ATOM 1438 C CA . SER A 1 183 ? 0.543 11.880 -18.307 1.00 59.25 183 SER A CA 1
ATOM 1439 C C . SER A 1 183 ? 0.823 11.255 -16.946 1.00 59.25 183 SER A C 1
ATOM 1441 O O . SER A 1 183 ? 1.948 11.323 -16.456 1.00 59.25 183 SER A O 1
ATOM 1443 N N . ALA A 1 184 ? -0.206 10.675 -16.331 1.00 58.44 184 ALA A N 1
ATOM 1444 C CA . ALA A 1 184 ? -0.084 9.944 -15.072 1.00 58.44 184 ALA A CA 1
ATOM 1445 C C . ALA A 1 184 ? 0.420 8.498 -15.268 1.00 58.44 184 ALA A C 1
ATOM 1447 O O . ALA A 1 184 ? 0.445 7.727 -14.311 1.00 58.44 184 ALA A O 1
ATOM 1448 N N . GLU A 1 185 ? 0.775 8.102 -16.495 1.00 61.31 185 GLU A N 1
ATOM 1449 C CA . GLU A 1 185 ? 1.190 6.732 -16.799 1.00 61.31 185 GLU A CA 1
ATOM 1450 C C . GLU A 1 185 ? 2.654 6.505 -16.392 1.00 61.31 185 GLU A C 1
ATOM 1452 O O . GLU A 1 185 ? 3.595 6.990 -17.023 1.00 61.31 185 GLU A O 1
ATOM 1457 N N . GLU A 1 186 ? 2.851 5.756 -15.303 1.00 67.81 186 GLU A N 1
ATOM 1458 C CA . GLU A 1 186 ? 4.155 5.205 -14.926 1.00 67.81 186 GLU A CA 1
ATOM 1459 C C . GLU A 1 186 ? 4.370 3.835 -15.583 1.00 67.81 186 GLU A C 1
ATOM 1461 O O . GLU A 1 186 ? 4.311 2.798 -14.920 1.00 67.81 186 GLU A O 1
ATOM 1466 N N . ASP A 1 187 ? 4.675 3.823 -16.883 1.00 73.88 187 ASP A N 1
ATOM 1467 C CA . ASP A 1 187 ? 4.889 2.577 -17.643 1.00 73.88 187 ASP A CA 1
ATOM 1468 C C . ASP A 1 187 ? 6.003 1.694 -17.059 1.00 73.88 187 ASP A C 1
ATOM 1470 O O . ASP A 1 187 ? 5.982 0.471 -17.183 1.00 73.88 187 ASP A O 1
ATOM 1474 N N . ILE A 1 188 ? 6.985 2.313 -16.396 1.00 84.50 188 ILE A N 1
ATOM 1475 C CA . ILE A 1 188 ? 8.150 1.619 -15.833 1.00 84.50 188 ILE A CA 1
ATOM 1476 C C . ILE A 1 188 ? 7.751 0.709 -14.668 1.00 84.50 188 ILE A C 1
ATOM 1478 O O . ILE A 1 188 ? 8.322 -0.365 -14.523 1.00 84.50 188 ILE A O 1
ATOM 1482 N N . TRP A 1 189 ? 6.791 1.126 -13.838 1.00 89.62 189 TRP A N 1
ATOM 1483 C CA . TRP A 1 189 ? 6.430 0.436 -12.594 1.00 89.62 189 TRP A CA 1
ATOM 1484 C C . TRP A 1 189 ? 5.011 -0.132 -12.628 1.00 89.62 189 TRP A C 1
ATOM 1486 O O . TRP A 1 189 ? 4.335 -0.209 -11.598 1.00 89.62 189 TRP A O 1
ATOM 1496 N N . ALA A 1 190 ? 4.535 -0.507 -13.815 1.00 88.69 190 ALA A N 1
ATOM 1497 C CA . ALA A 1 190 ? 3.159 -0.933 -14.024 1.00 88.69 190 ALA A CA 1
ATOM 1498 C C . ALA A 1 190 ? 2.784 -2.158 -13.171 1.00 88.69 190 ALA A C 1
ATOM 1500 O O . ALA A 1 190 ? 1.707 -2.184 -12.571 1.00 88.69 190 ALA A O 1
ATOM 1501 N N . ASN A 1 191 ? 3.655 -3.169 -13.063 1.00 91.56 191 ASN A N 1
ATOM 1502 C CA . ASN A 1 191 ? 3.359 -4.375 -12.287 1.00 91.56 191 ASN A CA 1
ATOM 1503 C C . ASN A 1 191 ? 3.363 -4.089 -10.786 1.00 91.56 191 ASN A C 1
ATOM 1505 O O . ASN A 1 191 ? 2.435 -4.499 -10.083 1.00 91.56 191 ASN A O 1
ATOM 1509 N N . LEU A 1 192 ? 4.373 -3.368 -10.289 1.00 92.81 192 LEU A N 1
ATOM 1510 C CA . LEU A 1 192 ? 4.451 -2.992 -8.880 1.00 92.81 192 LEU A CA 1
ATOM 1511 C C . LEU A 1 192 ? 3.280 -2.087 -8.475 1.00 92.81 192 LEU A C 1
ATOM 1513 O O . LEU A 1 192 ? 2.616 -2.362 -7.473 1.00 92.81 192 LEU A O 1
ATOM 1517 N N . GLY A 1 193 ? 2.985 -1.058 -9.272 1.00 91.69 193 GLY A N 1
ATOM 1518 C CA . GLY A 1 193 ? 1.855 -0.156 -9.059 1.00 91.69 193 GLY A CA 1
ATOM 1519 C C . GLY A 1 193 ? 0.524 -0.905 -9.028 1.00 91.69 193 GLY A C 1
ATOM 1520 O O . GLY A 1 193 ? -0.241 -0.762 -8.074 1.00 91.69 193 GLY A O 1
ATOM 1521 N N . ASN A 1 194 ? 0.281 -1.791 -10.000 1.00 91.44 194 ASN A N 1
ATOM 1522 C CA . ASN A 1 194 ? -0.922 -2.624 -10.030 1.00 91.44 194 ASN A CA 1
ATOM 1523 C C . ASN A 1 194 ? -1.029 -3.549 -8.815 1.00 91.44 194 ASN A C 1
ATOM 1525 O O . ASN A 1 194 ? -2.124 -3.727 -8.278 1.00 91.44 194 ASN A O 1
ATOM 1529 N N . TYR A 1 195 ? 0.081 -4.133 -8.361 1.00 93.88 195 TYR A N 1
ATOM 1530 C CA . TYR A 1 195 ? 0.074 -4.990 -7.180 1.00 93.88 195 TYR A CA 1
ATOM 1531 C C . TYR A 1 195 ? -0.272 -4.208 -5.906 1.00 93.88 195 TYR A C 1
ATOM 1533 O O . TYR A 1 195 ? -1.099 -4.659 -5.113 1.00 93.88 195 TYR A O 1
ATOM 1541 N N . ILE A 1 196 ? 0.283 -3.006 -5.738 1.00 93.69 196 ILE A N 1
ATOM 1542 C CA . ILE A 1 196 ? -0.048 -2.121 -4.613 1.00 93.69 196 ILE A CA 1
ATOM 1543 C C . ILE A 1 196 ? -1.518 -1.688 -4.675 1.00 93.69 196 ILE A C 1
ATOM 1545 O O . ILE A 1 196 ? -2.211 -1.730 -3.659 1.00 93.69 196 ILE A O 1
ATOM 1549 N N . CYS A 1 197 ? -2.033 -1.349 -5.860 1.00 92.38 197 CYS A N 1
ATOM 1550 C CA . CYS A 1 197 ? -3.454 -1.058 -6.047 1.00 92.38 197 CYS A CA 1
ATOM 1551 C C . CYS A 1 197 ? -4.336 -2.250 -5.653 1.00 92.38 197 CYS A C 1
ATOM 1553 O O . CYS A 1 197 ? -5.319 -2.062 -4.945 1.00 92.38 197 CYS A O 1
ATOM 1555 N N . GLN A 1 198 ? -3.979 -3.479 -6.043 1.00 93.56 198 GLN A N 1
ATOM 1556 C CA . GLN A 1 198 ? -4.710 -4.686 -5.631 1.00 93.56 198 GLN A CA 1
ATOM 1557 C C . GLN A 1 198 ? -4.695 -4.882 -4.111 1.00 93.56 198 GLN A C 1
ATOM 1559 O O . GLN A 1 198 ? -5.717 -5.246 -3.532 1.00 93.56 198 GLN A O 1
ATOM 1564 N N . ILE A 1 199 ? -3.567 -4.603 -3.453 1.00 93.88 199 ILE A N 1
ATOM 1565 C CA . ILE A 1 199 ? -3.472 -4.625 -1.991 1.00 93.88 199 ILE A CA 1
ATOM 1566 C C . ILE A 1 199 ? -4.458 -3.624 -1.378 1.00 93.88 199 ILE A C 1
ATOM 1568 O O . ILE A 1 199 ? -5.285 -4.017 -0.558 1.00 93.88 199 ILE A O 1
ATOM 1572 N N . LEU A 1 200 ? -4.425 -2.357 -1.799 1.00 92.06 200 LEU A N 1
ATOM 1573 C CA . LEU A 1 200 ? -5.313 -1.318 -1.264 1.00 92.06 200 LEU A CA 1
ATOM 1574 C C . LEU A 1 200 ? -6.794 -1.619 -1.545 1.00 92.06 200 LEU A C 1
ATOM 1576 O O . LEU A 1 200 ? -7.636 -1.458 -0.662 1.00 92.06 200 LEU A O 1
ATOM 1580 N N . LEU A 1 201 ? -7.112 -2.131 -2.736 1.00 91.25 201 LEU A N 1
ATOM 1581 C CA . LEU A 1 201 ? -8.461 -2.579 -3.086 1.00 91.25 201 LEU A CA 1
ATOM 1582 C C . LEU A 1 201 ? -8.925 -3.733 -2.195 1.00 91.25 201 LEU A C 1
ATOM 1584 O O . LEU A 1 201 ? -10.059 -3.713 -1.728 1.00 91.25 201 LEU A O 1
ATOM 1588 N N . SER A 1 202 ? -8.050 -4.692 -1.876 1.00 91.00 202 SER A N 1
ATOM 1589 C CA . SER A 1 202 ? -8.413 -5.795 -0.979 1.00 91.00 202 SER A CA 1
ATOM 1590 C C . SER A 1 202 ? -8.811 -5.309 0.418 1.00 91.00 202 SER A C 1
ATOM 1592 O O . SER A 1 202 ? -9.709 -5.886 1.026 1.00 91.00 202 SER A O 1
ATOM 1594 N N . VAL A 1 203 ? -8.204 -4.221 0.907 1.00 89.00 203 VAL A N 1
ATOM 1595 C CA . VAL A 1 203 ? -8.574 -3.579 2.181 1.00 89.00 203 VAL A CA 1
ATOM 1596 C C . VAL A 1 203 ? -9.938 -2.901 2.056 1.00 89.00 203 VAL A C 1
ATOM 1598 O O . VAL A 1 203 ? -10.787 -3.044 2.933 1.00 89.00 203 VAL A O 1
ATOM 1601 N N . HIS A 1 204 ? -10.167 -2.196 0.947 1.00 87.00 204 HIS A N 1
ATOM 1602 C CA . HIS A 1 204 ? -11.436 -1.529 0.672 1.00 87.00 204 HIS A CA 1
ATOM 1603 C C . HIS A 1 204 ? -12.617 -2.507 0.593 1.00 87.00 204 HIS A C 1
ATOM 1605 O O . HIS A 1 204 ? -13.670 -2.248 1.179 1.00 87.00 204 HIS A O 1
ATOM 1611 N N . GLU A 1 205 ? -12.437 -3.620 -0.121 1.00 86.88 205 GLU A N 1
ATOM 1612 C CA . GLU A 1 205 ? -13.474 -4.622 -0.386 1.00 86.88 205 GLU A CA 1
ATOM 1613 C C . GLU A 1 205 ? -13.729 -5.538 0.819 1.00 86.88 205 GLU A C 1
ATOM 1615 O O . GLU A 1 205 ? -14.859 -5.975 1.031 1.00 86.88 205 GLU A O 1
ATOM 1620 N N . ASN A 1 206 ? -12.710 -5.810 1.643 1.00 83.62 206 ASN A N 1
ATOM 1621 C CA . ASN A 1 206 ? -12.789 -6.789 2.734 1.00 83.62 206 ASN A CA 1
ATOM 1622 C C . ASN A 1 206 ? -12.740 -6.148 4.129 1.00 83.62 206 ASN A C 1
ATOM 1624 O O . ASN A 1 206 ? -12.096 -6.665 5.041 1.00 83.62 206 ASN A O 1
ATOM 1628 N N . GLN A 1 207 ? -13.473 -5.049 4.322 1.00 75.25 207 GLN A N 1
ATOM 1629 C CA . GLN A 1 207 ? -13.569 -4.342 5.614 1.00 75.25 207 GLN A CA 1
ATOM 1630 C C . GLN A 1 207 ? -14.035 -5.241 6.771 1.00 75.25 207 GLN A C 1
ATOM 1632 O O . GLN A 1 207 ? -13.668 -5.024 7.927 1.00 75.25 207 GLN A O 1
ATOM 1637 N N . ASP A 1 208 ? -14.854 -6.248 6.461 1.00 72.50 208 ASP A N 1
ATOM 1638 C CA . ASP A 1 208 ? -15.429 -7.168 7.442 1.00 72.50 208 ASP A CA 1
ATOM 1639 C C . ASP A 1 208 ? -14.607 -8.454 7.630 1.00 72.50 208 ASP A C 1
ATOM 1641 O O . ASP A 1 208 ? -14.852 -9.194 8.583 1.00 72.50 208 ASP A O 1
ATOM 1645 N N . ASP A 1 209 ? -13.635 -8.729 6.753 1.00 76.88 209 ASP A N 1
ATOM 1646 C CA . ASP A 1 209 ? -12.866 -9.975 6.755 1.00 76.88 209 ASP A CA 1
ATOM 1647 C C . ASP A 1 209 ? -11.380 -9.734 6.460 1.00 76.88 209 ASP A C 1
ATOM 1649 O O . ASP A 1 209 ? -10.895 -9.833 5.332 1.00 76.88 209 ASP A O 1
ATOM 1653 N N . VAL A 1 210 ? -10.634 -9.491 7.537 1.00 77.56 210 VAL A N 1
ATOM 1654 C CA . VAL A 1 210 ? -9.183 -9.248 7.523 1.00 77.56 210 VAL A CA 1
ATOM 1655 C C . VAL A 1 210 ? -8.405 -10.415 6.901 1.00 77.56 210 VAL A C 1
ATOM 1657 O O . VAL A 1 210 ? -7.299 -10.222 6.404 1.00 77.56 210 VAL A O 1
ATOM 1660 N N . THR A 1 211 ? -8.966 -11.631 6.889 1.00 79.56 211 THR A N 1
ATOM 1661 C CA . THR A 1 211 ? -8.293 -12.805 6.313 1.00 79.56 211 THR A CA 1
ATOM 1662 C C . THR A 1 211 ? -8.181 -12.747 4.790 1.00 79.56 211 THR A C 1
ATOM 1664 O O . THR A 1 211 ? -7.332 -13.430 4.219 1.00 79.56 211 THR A O 1
ATOM 1667 N N . LYS A 1 212 ? -8.998 -11.909 4.144 1.00 84.69 212 LYS A N 1
ATOM 1668 C CA . LYS A 1 212 ? -8.998 -11.688 2.695 1.00 84.69 212 LYS A CA 1
ATOM 1669 C C . LYS A 1 212 ? -8.132 -10.505 2.260 1.00 84.69 212 LYS A C 1
ATOM 1671 O O . LYS A 1 212 ? -7.952 -10.300 1.062 1.00 84.69 212 LYS A O 1
ATOM 1676 N N . ILE A 1 213 ? -7.582 -9.739 3.205 1.00 86.31 213 ILE A N 1
ATOM 1677 C CA . ILE A 1 213 ? -6.662 -8.642 2.894 1.00 86.31 213 ILE A CA 1
ATOM 1678 C C . ILE A 1 213 ? -5.351 -9.225 2.362 1.00 86.31 213 ILE A C 1
ATOM 1680 O O . ILE A 1 213 ? -4.714 -10.070 2.996 1.00 86.31 213 ILE A O 1
ATOM 1684 N N . ILE A 1 214 ? -4.928 -8.747 1.194 1.00 89.94 214 ILE A N 1
ATOM 1685 C CA . ILE A 1 214 ? -3.663 -9.140 0.581 1.00 89.94 214 ILE A CA 1
ATOM 1686 C C . ILE A 1 214 ? -2.530 -8.472 1.359 1.00 89.94 214 ILE A C 1
ATOM 1688 O O . ILE A 1 214 ? -2.430 -7.250 1.423 1.00 89.94 214 ILE A O 1
ATOM 1692 N N . ILE A 1 215 ? -1.636 -9.286 1.913 1.00 90.25 215 ILE A N 1
ATOM 1693 C CA . ILE A 1 215 ? -0.417 -8.811 2.567 1.00 90.25 215 ILE A CA 1
ATOM 1694 C C . ILE A 1 215 ? 0.761 -8.953 1.601 1.00 90.25 215 ILE A C 1
ATOM 1696 O O . ILE A 1 215 ? 0.935 -10.035 1.026 1.00 90.25 215 ILE A O 1
ATOM 1700 N N . PRO A 1 216 ? 1.597 -7.909 1.424 1.00 91.19 216 PRO A N 1
ATOM 1701 C CA . PRO A 1 216 ? 2.766 -8.004 0.562 1.00 91.19 216 PRO A CA 1
ATOM 1702 C C . PRO A 1 216 ? 3.720 -9.093 1.068 1.00 91.19 216 PRO A C 1
ATOM 1704 O O . PRO A 1 216 ? 3.948 -9.232 2.275 1.00 91.19 216 PRO A O 1
ATOM 1707 N N . THR A 1 217 ? 4.292 -9.857 0.140 1.00 88.69 217 THR A N 1
ATOM 1708 C CA . THR A 1 217 ? 5.357 -10.841 0.396 1.00 88.69 217 THR A CA 1
ATOM 1709 C C . THR A 1 217 ? 6.595 -10.457 -0.397 1.00 88.69 217 THR A C 1
ATOM 1711 O O . THR A 1 217 ? 6.478 -9.881 -1.481 1.00 88.69 217 THR A O 1
ATOM 1714 N N . ARG A 1 218 ? 7.786 -10.806 0.097 1.00 87.25 218 ARG A N 1
ATOM 1715 C CA . ARG A 1 218 ? 9.040 -10.548 -0.623 1.00 87.25 218 ARG A CA 1
ATOM 1716 C C . ARG A 1 218 ? 9.026 -11.178 -2.004 1.00 87.25 218 ARG A C 1
ATOM 1718 O O . ARG A 1 218 ? 9.445 -10.547 -2.965 1.00 87.25 218 ARG A O 1
ATOM 1725 N N . HIS A 1 219 ? 8.489 -12.393 -2.114 1.00 86.88 219 HIS A N 1
ATOM 1726 C CA . HIS A 1 219 ? 8.388 -13.094 -3.390 1.00 86.88 219 HIS A CA 1
ATOM 1727 C C . HIS A 1 219 ? 7.565 -12.310 -4.420 1.00 86.88 219 HIS A C 1
ATOM 1729 O O . HIS A 1 219 ? 8.028 -12.102 -5.539 1.00 86.88 219 HIS A O 1
ATOM 1735 N N . ASN A 1 220 ? 6.370 -11.840 -4.048 1.00 90.38 220 ASN A N 1
ATOM 1736 C CA . ASN A 1 220 ? 5.522 -11.089 -4.974 1.00 90.38 220 ASN A CA 1
ATOM 1737 C C . ASN A 1 220 ? 6.117 -9.718 -5.308 1.00 90.38 220 ASN A C 1
ATOM 1739 O O . ASN A 1 220 ? 6.053 -9.306 -6.464 1.00 90.38 220 ASN A O 1
ATOM 1743 N N . LEU A 1 221 ? 6.736 -9.042 -4.334 1.00 92.56 221 LEU A N 1
ATOM 1744 C CA . LEU A 1 221 ? 7.428 -7.773 -4.573 1.00 92.56 221 LEU A CA 1
ATOM 1745 C C . LEU A 1 221 ? 8.604 -7.952 -5.537 1.00 92.56 221 LEU A C 1
ATOM 1747 O O . LEU A 1 221 ? 8.679 -7.247 -6.541 1.00 92.56 221 LEU A O 1
ATOM 1751 N N . ALA A 1 222 ? 9.467 -8.941 -5.291 1.00 91.06 222 ALA A N 1
ATOM 1752 C CA . ALA A 1 222 ? 10.585 -9.271 -6.168 1.00 91.06 222 ALA A CA 1
ATOM 1753 C C . ALA A 1 222 ? 10.108 -9.617 -7.581 1.00 91.06 222 ALA A C 1
ATOM 1755 O O . ALA A 1 222 ? 10.688 -9.151 -8.558 1.00 91.06 222 ALA A O 1
ATOM 1756 N N . LYS A 1 223 ? 9.024 -10.394 -7.694 1.00 91.12 223 LYS A N 1
ATOM 1757 C CA . LYS A 1 223 ? 8.418 -10.741 -8.979 1.00 91.12 223 LYS A CA 1
ATOM 1758 C C . LYS A 1 223 ? 7.952 -9.494 -9.732 1.00 91.12 223 LYS A C 1
ATOM 1760 O O . LYS A 1 223 ? 8.312 -9.339 -10.892 1.00 91.12 223 LYS A O 1
ATOM 1765 N N . CYS A 1 224 ? 7.200 -8.598 -9.092 1.00 91.75 224 CYS A N 1
ATOM 1766 C CA . CYS A 1 224 ? 6.722 -7.375 -9.746 1.00 91.75 224 CYS A CA 1
ATOM 1767 C C . CYS A 1 224 ? 7.889 -6.499 -10.220 1.00 91.75 224 CYS A C 1
ATOM 1769 O O . CYS A 1 224 ? 7.933 -6.133 -11.390 1.00 91.75 224 CYS A O 1
ATOM 1771 N N . VAL A 1 225 ? 8.874 -6.255 -9.348 1.00 91.62 225 VAL A N 1
ATOM 1772 C CA . VAL A 1 225 ? 10.062 -5.443 -9.666 1.00 91.62 225 VAL A CA 1
ATOM 1773 C C . VAL A 1 225 ? 10.883 -6.057 -10.803 1.00 91.62 225 VAL A C 1
ATOM 1775 O O . VAL A 1 225 ? 11.328 -5.340 -11.696 1.00 91.62 225 VAL A O 1
ATOM 1778 N N . ALA A 1 226 ? 11.080 -7.377 -10.804 1.00 90.75 226 ALA A N 1
ATOM 1779 C CA . ALA A 1 226 ? 11.824 -8.058 -11.860 1.00 90.75 226 ALA A CA 1
ATOM 1780 C C . ALA A 1 226 ? 11.110 -7.964 -13.217 1.00 90.75 226 ALA A C 1
ATOM 1782 O O . ALA A 1 226 ? 11.755 -7.701 -14.229 1.00 90.75 226 ALA A O 1
ATOM 1783 N N . HIS A 1 227 ? 9.789 -8.149 -13.237 1.00 89.69 227 HIS A N 1
ATOM 1784 C CA . HIS A 1 227 ? 8.988 -8.022 -14.454 1.00 89.69 227 HIS A CA 1
ATOM 1785 C C . HIS A 1 227 ? 9.002 -6.585 -14.999 1.00 89.69 227 HIS A C 1
ATOM 1787 O O . HIS A 1 227 ? 9.219 -6.398 -16.194 1.00 89.69 227 HIS A O 1
ATOM 1793 N N . ASP A 1 228 ? 8.868 -5.584 -14.126 1.00 89.94 228 ASP A N 1
ATOM 1794 C CA . ASP A 1 228 ? 8.992 -4.164 -14.480 1.00 89.94 228 ASP A CA 1
ATOM 1795 C C . ASP A 1 228 ? 10.372 -3.845 -15.083 1.00 89.94 228 ASP A C 1
ATOM 1797 O O . ASP A 1 228 ? 10.472 -3.254 -16.160 1.00 89.94 228 ASP A O 1
ATOM 1801 N N . TYR A 1 229 ? 11.450 -4.327 -14.456 1.00 88.06 229 TYR A N 1
ATOM 1802 C CA . TYR A 1 229 ? 12.812 -4.150 -14.965 1.00 88.06 229 TYR A CA 1
ATOM 1803 C C . TYR A 1 229 ? 13.022 -4.795 -16.345 1.00 88.06 229 TYR A C 1
ATOM 1805 O O . TYR A 1 229 ? 13.620 -4.186 -17.237 1.00 88.06 229 TYR A O 1
ATOM 1813 N N . ILE A 1 230 ? 12.529 -6.021 -16.545 1.00 87.12 230 ILE A N 1
ATOM 1814 C CA . ILE A 1 230 ? 12.631 -6.726 -17.830 1.00 87.12 230 ILE A CA 1
ATOM 1815 C C . ILE A 1 230 ? 11.838 -5.983 -18.908 1.00 87.12 230 ILE A C 1
ATOM 1817 O O . ILE A 1 230 ? 12.390 -5.711 -19.973 1.00 87.12 230 ILE A O 1
ATOM 1821 N N . ASN A 1 231 ? 10.586 -5.603 -18.636 1.00 84.62 231 ASN A N 1
ATOM 1822 C CA . ASN A 1 231 ? 9.751 -4.846 -19.575 1.00 84.62 231 ASN A CA 1
ATOM 1823 C C . ASN A 1 231 ? 10.427 -3.531 -19.992 1.00 84.62 231 ASN A C 1
ATOM 1825 O O . ASN A 1 231 ? 10.491 -3.206 -21.179 1.00 84.62 231 ASN A O 1
ATOM 1829 N N . TYR A 1 232 ? 10.996 -2.804 -19.027 1.00 82.88 232 TYR A N 1
ATOM 1830 C CA . TYR A 1 232 ? 11.687 -1.546 -19.291 1.00 82.88 232 TYR A CA 1
ATOM 1831 C C . TYR A 1 232 ? 12.945 -1.728 -20.154 1.00 82.88 232 TYR A C 1
ATOM 1833 O O . TYR A 1 232 ? 13.178 -0.970 -21.097 1.00 82.88 232 TYR A O 1
ATOM 1841 N N . THR A 1 233 ? 13.764 -2.738 -19.848 1.00 82.00 233 THR A N 1
ATOM 1842 C CA . THR A 1 233 ? 15.049 -2.964 -20.532 1.00 82.00 233 THR A CA 1
ATOM 1843 C C . THR A 1 233 ? 14.902 -3.595 -21.915 1.00 82.00 233 THR A C 1
ATOM 1845 O O . THR A 1 233 ? 15.690 -3.284 -22.808 1.00 82.00 233 THR A O 1
ATOM 1848 N N . THR A 1 234 ? 13.896 -4.446 -22.118 1.00 77.44 234 THR A N 1
ATOM 1849 C CA . THR A 1 234 ? 13.658 -5.138 -23.397 1.00 77.44 234 THR A CA 1
ATOM 1850 C C . THR A 1 234 ? 12.848 -4.312 -24.394 1.00 77.44 234 THR A C 1
ATOM 1852 O O . THR A 1 234 ? 12.895 -4.604 -25.584 1.00 77.44 234 THR A O 1
ATOM 1855 N N . LYS A 1 235 ? 12.139 -3.261 -23.948 1.00 67.69 235 LYS A N 1
ATOM 1856 C CA . LYS A 1 235 ? 11.184 -2.459 -24.746 1.00 67.69 235 LYS A CA 1
ATOM 1857 C C . LYS A 1 235 ? 10.021 -3.260 -25.359 1.00 67.69 235 LYS A C 1
ATOM 1859 O O . LYS A 1 235 ? 9.175 -2.661 -26.026 1.00 67.69 235 LYS A O 1
ATOM 1864 N N . ASP A 1 236 ? 9.930 -4.563 -25.092 1.00 58.28 236 ASP A N 1
ATOM 1865 C CA . ASP A 1 236 ? 8.809 -5.427 -25.463 1.00 58.28 236 ASP A CA 1
ATOM 1866 C C . ASP A 1 236 ? 7.645 -5.134 -24.516 1.00 58.28 236 ASP A C 1
ATOM 1868 O O . ASP A 1 236 ? 7.453 -5.772 -23.483 1.00 58.28 236 ASP A O 1
ATOM 1872 N N . SER A 1 237 ? 6.895 -4.087 -24.850 1.00 57.56 237 SER A N 1
ATOM 1873 C CA . SER A 1 237 ? 6.276 -3.176 -23.882 1.00 57.56 237 SER A CA 1
ATOM 1874 C C . SER A 1 237 ? 5.175 -3.773 -23.003 1.00 57.56 237 SER A C 1
ATOM 1876 O O . SER A 1 237 ? 4.667 -3.069 -22.148 1.00 57.56 237 SER A O 1
ATOM 1878 N N . ASN A 1 238 ? 4.791 -5.040 -23.176 1.00 57.81 238 ASN A N 1
ATOM 1879 C CA . ASN A 1 238 ? 3.737 -5.686 -22.386 1.00 57.81 238 ASN A CA 1
ATOM 1880 C C . ASN A 1 238 ? 3.899 -7.212 -22.233 1.00 57.81 238 ASN A C 1
ATOM 1882 O O . ASN A 1 238 ? 3.009 -7.861 -21.679 1.00 57.81 238 ASN A O 1
ATOM 1886 N N . LEU A 1 239 ? 4.982 -7.819 -22.742 1.00 57.47 239 LEU A N 1
ATOM 1887 C CA . LEU A 1 239 ? 5.062 -9.283 -22.874 1.00 57.47 239 LEU A CA 1
ATOM 1888 C C . LEU A 1 239 ? 5.127 -9.998 -21.515 1.00 57.47 239 LEU A C 1
ATOM 1890 O O . LEU A 1 239 ? 4.660 -11.128 -21.384 1.00 57.47 239 LEU A O 1
ATOM 1894 N N . PHE A 1 240 ? 5.673 -9.322 -20.502 1.00 60.59 240 PHE A N 1
ATOM 1895 C CA . PHE A 1 240 ? 5.800 -9.845 -19.147 1.00 60.59 240 PHE A CA 1
ATOM 1896 C C . PHE A 1 240 ? 4.863 -9.156 -18.154 1.00 60.59 240 PHE A C 1
ATOM 1898 O O . PHE A 1 240 ? 5.087 -9.256 -16.950 1.00 60.59 240 PHE A O 1
ATOM 1905 N N . ASN A 1 241 ? 3.802 -8.480 -18.598 1.00 71.06 241 ASN A N 1
ATOM 1906 C CA . ASN A 1 241 ? 2.819 -7.959 -17.649 1.00 71.06 241 ASN A CA 1
ATOM 1907 C C . ASN A 1 241 ? 2.195 -9.110 -16.858 1.00 71.06 241 ASN A C 1
ATOM 1909 O O . ASN A 1 241 ? 1.715 -10.097 -17.420 1.00 71.06 241 ASN A O 1
ATOM 1913 N N . ILE A 1 242 ? 2.219 -8.988 -15.535 1.00 69.56 242 ILE A N 1
ATOM 1914 C CA . ILE A 1 242 ? 1.599 -9.955 -14.644 1.00 69.56 242 ILE A CA 1
ATOM 1915 C C . ILE A 1 242 ? 0.087 -9.763 -14.790 1.00 69.56 242 ILE A C 1
ATOM 1917 O O . ILE A 1 242 ? -0.412 -8.670 -14.504 1.00 69.56 242 ILE A O 1
ATOM 1921 N N . PRO A 1 243 ? -0.660 -10.784 -15.250 1.00 67.19 243 PRO A N 1
ATOM 1922 C CA . PRO A 1 243 ? -2.095 -10.647 -15.410 1.00 67.19 243 PRO A CA 1
ATOM 1923 C C . PRO A 1 243 ? -2.729 -10.313 -14.055 1.00 67.19 243 PRO A C 1
ATOM 1925 O O . PRO A 1 243 ? -2.321 -10.879 -13.032 1.00 67.19 243 PRO A O 1
ATOM 1928 N N . PRO A 1 244 ? -3.718 -9.404 -14.024 1.00 56.62 244 PRO A N 1
ATOM 1929 C CA . PRO A 1 244 ? -4.430 -9.102 -12.798 1.00 56.62 244 PRO A CA 1
ATOM 1930 C C . PRO A 1 244 ? -5.069 -10.381 -12.259 1.00 56.62 244 PRO A C 1
ATOM 1932 O O . PRO A 1 244 ? -5.633 -11.182 -13.010 1.00 56.62 244 PRO A O 1
ATOM 1935 N N . THR A 1 245 ? -4.962 -10.581 -10.948 1.00 51.72 245 THR A N 1
ATOM 1936 C CA . THR A 1 245 ? -5.568 -11.727 -10.276 1.00 51.72 245 THR A CA 1
ATOM 1937 C C . THR A 1 245 ? -7.079 -11.717 -10.555 1.00 51.72 245 THR A C 1
ATOM 1939 O O . THR A 1 245 ? -7.696 -10.657 -10.403 1.00 51.72 245 THR A O 1
ATOM 1942 N N . PRO A 1 246 ? -7.696 -12.835 -10.992 1.00 41.81 246 PRO A N 1
ATOM 1943 C CA . PRO A 1 246 ? -9.128 -12.867 -11.265 1.00 41.81 246 PRO A CA 1
ATOM 1944 C C . PRO A 1 246 ? -9.899 -12.429 -10.022 1.00 41.81 246 PRO A C 1
ATOM 1946 O O . PRO A 1 246 ? -9.674 -12.964 -8.935 1.00 41.81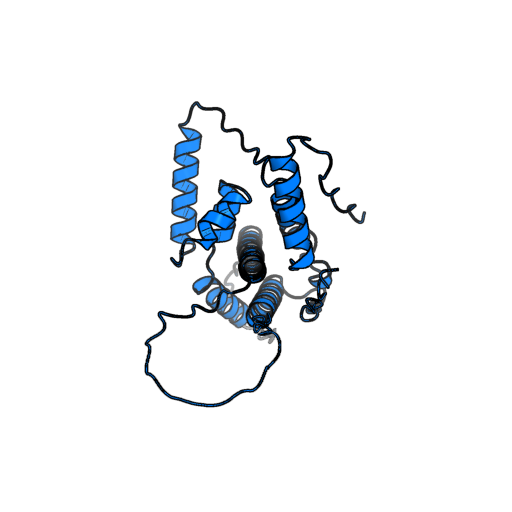 246 PRO A O 1
ATOM 1949 N N . ARG A 1 247 ? -10.799 -11.452 -10.178 1.00 39.22 247 ARG A N 1
ATOM 1950 C CA . ARG A 1 247 ? -11.726 -11.070 -9.110 1.00 39.22 247 ARG A CA 1
ATOM 1951 C C . ARG A 1 247 ? -12.553 -12.309 -8.765 1.00 39.22 247 ARG A C 1
ATOM 1953 O O . ARG A 1 247 ? -13.211 -12.856 -9.648 1.00 39.22 247 ARG A O 1
ATOM 1960 N N . LEU A 1 248 ? -12.491 -12.763 -7.515 1.00 36.47 248 LEU A N 1
ATOM 1961 C CA . LEU A 1 248 ? -13.459 -13.727 -6.996 1.00 36.47 248 LEU A CA 1
ATOM 1962 C C . LEU A 1 248 ? -14.816 -13.010 -6.984 1.00 36.47 248 LEU A C 1
ATOM 1964 O O . LEU A 1 248 ? -15.037 -12.139 -6.146 1.00 36.47 248 LEU A O 1
ATOM 1968 N N . GLN A 1 249 ? -15.642 -13.302 -7.994 1.00 32.91 249 GLN A N 1
ATOM 1969 C CA . GLN A 1 249 ? -17.056 -12.919 -8.052 1.00 32.91 249 GLN A CA 1
ATOM 1970 C C . GLN A 1 249 ? -17.870 -13.699 -7.022 1.00 32.91 249 GLN A C 1
ATOM 1972 O O . GLN A 1 249 ? -17.547 -14.889 -6.797 1.00 32.91 249 GLN A O 1
#

Foldseek 3Di:
DPPPPCPPLPFDQFDQDDDPPDLLLLLLSLLVSLVVRLVPGDQDDDPPDDDDDDDDDDDDDPDPDPPSPGDVLSLLLSLLSLLLNLLSLVVSVVVCVVCPVPPDPPDDDDDDDPPPCCVVVSVVSSVVSLVQRACQLNLLCVLQNPVSNVVVSPDPDRDHPVNSVVVVVVVVVVVVPDPDDDDSDPLLQVLVRLVSVVQSVQCVVPSNPRNSRDRDDSVSNVLSNVLSVCCVVVVPRPPSRDDPDDPPD

=== Feature glossary ===
The record interleaves many kinds of information about one protein. Here is each kind framed as the question it answers.

Q: What are the backbone torsion angles?
A: φ (phi) and ψ (psi) are the two rotatable backbone dihedrals per residue: φ is the C(i-1)–N–Cα–C torsion, ψ is the N–Cα–C–N(i+1) torsion, both in degrees on (−180°, 180°]. α-helical residues cluster near (−60°, −45°); β-strand residues near (−120°, +130°). A Ramachandran plot is simply a scatter of (φ, ψ) for every residue.

Q: What is the amino-acid chain?
A: This is the polypeptide sequence — one letter per residue, N-terminus first. Length ranges from a few dozen residues for small domains to over a thousand for large multi-domain proteins.

Q: How mobile is each atom in the crystal?
A: For experimental (PDB) structures, the B-factor (temperature factor) quantifies the positional spread of each atom in the crystal — a combination of thermal vibration and static disorder — in units of Å². High B-factors mark flexible loops or poorly resolved regions; low B-factors mark the rigid, well-ordered core.

Q: Are the domains correctly placed relative to each other?
A: Predicted Aligned Error (PAE) is an AlphaFold confidence matrix: entry (i, j) is the expected error in the position of residue j, in ångströms, when the prediction is superimposed on the true structure at residue i. Low PAE within a block of residues means that block is internally rigid and well-predicted; high PAE between two blocks means their relative placement is uncertain even if each block individually is confident.

Q: How confident is the AlphaFold model at each residue?
A: pLDDT is the predicted lDDT-Cα score: AlphaFold's confidence that the local environment of each residue (all inter-atomic distances within 15 Å) is correctly placed. It is a per-residue number between 0 and 100, with higher meaning more reliable.

Q: What family and function is it annotated with?
A: Functional annotations link the protein to curated databases. InterPro entries identify conserved domains and families by matching the sequence against member-database signatures (Pfam, PROSITE, CDD, …). Gene Ontology (GO) terms describe molecular function, biological process, and cellular component in a controlled vocabulary. CATH places the structure in a hierarchical fold classification (Class/Architecture/Topology/Homologous-superfamily). The organism is the source species.

Q: How big and how compact is the whole molecule?
A: Three whole-structure scalars: the radius of gyration (RMS distance of Cα from centroid, in Å), the count of Cα–Cα contacts (pairs closer than 8 Å and separated by more than four residues in sequence — i.e. tertiary, not local, contacts), and the bounding-box dimensions. Together they distinguish compact globular folds from extended fibres or disordered chains.

Q: What known structures does this most resemble?
A: The Foldseek neighbor list gives the closest experimentally determined structures in the PDB, ranked by structural alignment. TM-score near 1 means near-identical fold; near 0.3 means only rough topology match. This is how one finds what a novel AlphaFold prediction most resembles in the solved-structure universe.

Q: Which residues are buried vs exposed?
A: SASA measures how much of the protein is reachable by solvent. It is computed by rolling a water-sized probe over the atomic surface and summing the exposed area (Å²). Per-residue SASA distinguishes core (buried, low SASA) from surface (exposed, high SASA) residues; total SASA is a whole-molecule size measure.

Q: Which residues are in helices, strands, or loops?
A: Eight-state secondary structure (DSSP): H is the canonical α-helix, G the tighter 3₁₀-helix, I the wider π-helix; E/B are β-structure, T and S are turns and bends, and '-' is everything else. DSSP derives these from the pattern of main-chain N–H···O=C hydrogen bonds, not from the sequence.

Q: Where is each backbone atom in 3D?
A: Structure coordinates are given as an mmCIF _atom_site loop: one row per atom with element, residue name, chain id, sequence number, and x/y/z position in Å. Only the four main-chain atoms per residue are included here; side chains are omitted to keep the record compact.

Q: What if only a Cα trace is available?
A: Three-state secondary structure (P-SEA) collapses the eight DSSP classes into helix (a), strand (b), and coil (c). P-SEA assigns these from Cα geometry alone — distances and angles — without requiring backbone oxygens, so it works on any Cα trace.

Q: What do the rendered images show?
A: The six renders are orthographic views along the three Cartesian axes in both directions. Representation (cartoon, sticks, or surface) and color scheme (sequence-rainbow or by-chain) vary across proteins so the training set covers all the common visualization conventions.

Q: What does the local fold look like, residue by residue?
A: Foldseek's 3Di representation compresses backbone geometry into a per-residue letter drawn from a learned twenty-state alphabet. It captures the tertiary interaction pattern around each residue — which residues are packed against it in space, regardless of where they are in sequence.

Q: What do the diagnostic plots show?
A: The contact map is a binary N×N matrix image: pixel (i, j) is dark where Cα_i and Cα_j are within 8 Å and |i−j|>4. Because the |i−j|>4 filter removes local helical contacts, off-diagonal stripes parallel to the main diagonal indicate parallel β-sheets; stripes perpendicular to it indicate antiparallel β-sheets. The Ramachandran plot scatters every residue's (φ, ψ) pair against the sterically allowed regions. The PAE heatmap renders the predicted-aligned-error matrix.